Protein AF-A0A6J8D002-F1 (afdb_monomer)

Sequence (272 aa):
MVRSKSSIQRVLTWLKKTCCCRRLCCRNNKEVTSSKERSLTREIDDLKVFIHFSYPVNIYKHLFHEEDAECKQKVDELGENRNWDELVSYLKTAGGINSSRLPIEDEPNSLASLYTPLHHAAAGKAPKHVFEDLLKMGASKCLKTSKGDTAFEIALTNSLDEDILRLIEVPESVKQNGESIAIMEQSLHTVILDRVERLIQNNGQQLPQLAFLYEKGPFHYSVPMMYGGFNVKKYNDGIKVHSFCRVVGGSEKDHVIDRNGNITLVATGYPF

Solvent-accessible surface area (backbone atoms only — not comparable to full-atom values): 15759 Å² total; per-residue (Å²): 137,84,84,84,92,78,82,82,79,74,75,78,74,73,85,80,82,87,90,84,84,84,88,90,78,93,75,86,88,80,87,92,78,73,60,68,60,54,49,51,52,48,55,50,50,56,56,60,69,63,70,81,55,63,52,66,81,43,35,32,44,87,80,44,58,67,69,61,37,50,50,33,43,51,52,40,54,27,30,76,70,60,40,56,70,60,37,56,57,46,38,76,75,75,46,64,49,60,36,34,40,52,23,45,90,90,42,100,78,31,72,42,60,41,46,20,58,57,34,27,36,25,71,62,67,53,59,68,68,57,55,53,50,44,48,75,69,60,39,66,41,60,56,49,25,73,88,64,49,26,31,40,56,43,20,59,77,63,65,57,58,68,72,51,46,66,70,38,47,60,55,64,72,39,63,81,37,44,69,39,41,53,41,31,30,53,39,49,48,50,61,50,40,81,74,41,42,69,52,36,61,76,36,62,41,62,80,81,67,49,49,46,44,60,74,77,36,64,32,45,48,74,39,83,93,41,68,35,33,36,41,40,34,83,41,92,81,26,32,36,38,42,35,42,32,70,50,96,86,23,44,32,40,34,35,38,31,38,48,86,26,54,76,41,82,76,48,76,47,67,62,132

Structure (mmCIF, N/CA/C/O backbone):
data_AF-A0A6J8D002-F1
#
_entry.id   AF-A0A6J8D002-F1
#
loop_
_atom_site.group_PDB
_atom_site.id
_atom_site.type_symbol
_atom_site.label_atom_id
_atom_site.label_alt_id
_atom_site.label_comp_id
_atom_site.label_asym_id
_atom_site.label_entity_id
_atom_site.label_seq_id
_atom_site.pdbx_PDB_ins_code
_atom_site.Cartn_x
_atom_site.Cartn_y
_atom_site.Cartn_z
_atom_site.occupancy
_atom_site.B_iso_or_equiv
_atom_site.auth_seq_id
_atom_site.auth_comp_id
_atom_site.auth_asym_id
_atom_site.auth_atom_id
_atom_site.pdbx_PDB_model_num
ATOM 1 N N . MET A 1 1 ? -46.186 13.038 -53.968 1.00 37.66 1 MET A N 1
ATOM 2 C CA . MET A 1 1 ? -45.798 11.857 -54.779 1.00 37.66 1 MET A CA 1
ATOM 3 C C . MET A 1 1 ? -44.530 11.282 -54.160 1.00 37.66 1 MET A C 1
ATOM 5 O O . MET A 1 1 ? -43.521 11.956 -54.180 1.00 37.66 1 MET A O 1
ATOM 9 N N . VAL A 1 2 ? -44.609 10.303 -53.257 1.00 32.91 2 VAL A N 1
ATOM 10 C CA . VAL A 1 2 ? -44.856 8.855 -53.453 1.00 32.91 2 VAL A CA 1
ATOM 11 C C . VAL A 1 2 ? -43.601 8.100 -53.924 1.00 32.91 2 VAL A C 1
ATOM 13 O O . VAL A 1 2 ? -43.302 8.090 -55.108 1.00 32.91 2 VAL A O 1
ATOM 16 N N . ARG A 1 3 ? -43.011 7.387 -52.941 1.00 33.19 3 ARG A N 1
ATOM 17 C CA . ARG A 1 3 ? -42.236 6.120 -52.979 1.00 33.19 3 ARG A CA 1
ATOM 18 C C . ARG A 1 3 ? -40.865 6.165 -53.683 1.00 33.19 3 ARG A C 1
ATOM 20 O O . ARG A 1 3 ? -40.714 6.700 -54.760 1.00 33.19 3 ARG A O 1
ATOM 27 N N . SER A 1 4 ? -39.818 5.578 -53.102 1.00 36.53 4 SER A N 1
ATOM 28 C CA . SER A 1 4 ? -39.743 4.123 -52.939 1.00 36.53 4 SER A CA 1
ATOM 29 C C . SER A 1 4 ? -38.814 3.674 -51.803 1.00 36.53 4 SER A C 1
ATOM 31 O O . SER A 1 4 ? -37.612 3.917 -51.809 1.00 36.53 4 SER A O 1
ATOM 33 N N . LYS A 1 5 ? -39.413 2.938 -50.859 1.00 39.16 5 LYS A N 1
ATOM 34 C CA . LYS A 1 5 ? -38.767 2.048 -49.894 1.00 39.16 5 LYS A CA 1
ATOM 35 C C . LYS A 1 5 ? -38.312 0.790 -50.652 1.00 39.16 5 LYS A C 1
ATOM 37 O O . LYS A 1 5 ? -39.173 0.004 -51.033 1.00 39.16 5 LYS A O 1
ATOM 42 N N . SER A 1 6 ? -37.013 0.574 -50.869 1.00 47.81 6 SER A N 1
ATOM 43 C CA . SER A 1 6 ? -36.535 -0.695 -51.463 1.00 47.81 6 SER A CA 1
ATOM 44 C C . SER A 1 6 ? -35.270 -1.307 -50.850 1.00 47.81 6 SER A C 1
ATOM 46 O O . SER A 1 6 ? -34.885 -2.398 -51.261 1.00 47.81 6 SER A O 1
ATOM 48 N N . SER A 1 7 ? -34.676 -0.713 -49.811 1.00 45.00 7 SER A N 1
ATOM 49 C CA . SER A 1 7 ? -33.405 -1.230 -49.261 1.00 45.00 7 SER A CA 1
ATOM 50 C C . SER A 1 7 ? -33.513 -1.896 -47.883 1.00 45.00 7 SER A C 1
ATOM 52 O O . SER A 1 7 ? -32.557 -2.511 -47.431 1.00 45.00 7 SER A O 1
ATOM 54 N N . ILE A 1 8 ? -34.684 -1.856 -47.233 1.00 46.53 8 ILE A N 1
ATOM 55 C CA . ILE A 1 8 ? -34.889 -2.403 -45.872 1.00 46.53 8 ILE A CA 1
ATOM 56 C C . ILE A 1 8 ? -35.550 -3.804 -45.887 1.00 46.53 8 ILE A C 1
ATOM 58 O O . ILE A 1 8 ? -35.629 -4.483 -44.869 1.00 46.53 8 ILE A O 1
ATOM 62 N N . GLN A 1 9 ? -35.928 -4.325 -47.061 1.00 41.28 9 GLN A N 1
ATOM 63 C CA . GLN A 1 9 ? -36.603 -5.628 -47.194 1.00 41.28 9 GLN A CA 1
ATOM 64 C C . GLN A 1 9 ? -35.670 -6.824 -47.500 1.00 41.28 9 GLN A C 1
ATOM 66 O O . GLN A 1 9 ? -36.163 -7.915 -47.776 1.00 41.28 9 GLN A O 1
ATOM 71 N N . ARG A 1 10 ? -34.337 -6.654 -47.482 1.00 44.69 10 ARG A N 1
ATOM 72 C CA . ARG A 1 10 ? -33.378 -7.711 -47.889 1.00 44.69 10 ARG A CA 1
ATOM 73 C C . ARG A 1 10 ? -32.514 -8.321 -46.780 1.00 44.69 10 ARG A C 1
ATOM 75 O O . ARG A 1 10 ? -31.824 -9.294 -47.054 1.00 44.69 10 ARG A O 1
ATOM 82 N N . VAL A 1 11 ? -32.606 -7.849 -45.535 1.00 43.19 11 VAL A N 1
ATOM 83 C CA . VAL A 1 11 ? -31.830 -8.416 -44.405 1.00 43.19 11 VAL A CA 1
ATOM 84 C C . VAL A 1 11 ? -32.685 -9.304 -43.479 1.00 43.19 11 VAL A C 1
ATOM 86 O O . VAL A 1 11 ? -32.164 -10.160 -42.774 1.00 43.19 11 VAL A O 1
ATOM 89 N N . LEU A 1 12 ? -34.019 -9.220 -43.555 1.00 37.31 12 LEU A N 1
ATOM 90 C CA . LEU A 1 12 ? -34.946 -9.984 -42.699 1.00 37.31 12 LEU A CA 1
ATOM 91 C C . LEU A 1 12 ? -35.386 -11.353 -43.261 1.00 37.31 12 LEU A C 1
ATOM 93 O O . LEU A 1 12 ? -36.227 -12.026 -42.666 1.00 37.31 12 LEU A O 1
ATOM 97 N N . THR A 1 13 ? -34.789 -11.806 -44.367 1.00 38.78 13 THR A N 1
ATOM 98 C CA . THR A 1 13 ? -35.179 -13.051 -45.065 1.00 38.78 13 THR A CA 1
ATOM 99 C C . THR A 1 13 ? -34.155 -14.184 -44.923 1.00 38.78 13 THR A C 1
ATOM 101 O O . THR A 1 13 ? -34.347 -15.252 -45.500 1.00 38.78 13 THR A O 1
ATOM 104 N N . TRP A 1 14 ? -33.096 -14.000 -44.125 1.00 37.00 14 TRP A N 1
ATOM 105 C CA . TRP A 1 14 ? -32.097 -15.050 -43.866 1.00 37.00 14 TRP A CA 1
ATOM 106 C C . TRP A 1 14 ? -32.240 -15.728 -42.488 1.00 37.00 14 TRP A C 1
ATOM 108 O O . TRP A 1 14 ? -31.737 -16.824 -42.286 1.00 37.00 14 TRP A O 1
ATOM 118 N N . LEU A 1 15 ? -33.034 -15.166 -41.566 1.00 35.81 15 LEU A N 1
ATOM 119 C CA . LEU A 1 15 ? -33.244 -15.709 -40.210 1.00 35.81 15 LEU A CA 1
ATOM 120 C C . LEU A 1 15 ? -34.495 -16.604 -40.042 1.00 35.81 15 LEU A C 1
ATOM 122 O O . LEU A 1 15 ? -34.936 -16.849 -38.923 1.00 35.81 15 LEU A O 1
ATOM 126 N N . LYS A 1 16 ? -35.091 -17.122 -41.128 1.00 38.38 16 LYS A N 1
ATOM 127 C CA . LYS A 1 16 ? -36.309 -17.971 -41.057 1.00 38.38 16 LYS A CA 1
ATOM 128 C C . LYS A 1 16 ? -36.302 -19.234 -41.931 1.00 38.38 16 LYS A C 1
ATOM 130 O O . LYS A 1 16 ? -37.364 -19.757 -42.259 1.00 38.38 16 LYS A O 1
ATOM 135 N N . LYS A 1 17 ? -35.134 -19.777 -42.284 1.00 39.75 17 LYS A N 1
ATOM 136 C CA . LYS A 1 17 ? -35.036 -21.074 -42.981 1.00 39.75 17 LYS A CA 1
ATOM 137 C C . LYS A 1 17 ? -33.873 -21.917 -42.465 1.00 39.75 17 LYS A C 1
ATOM 139 O O . LYS A 1 17 ? -32.871 -22.023 -43.147 1.00 39.75 17 LYS A O 1
ATOM 144 N N . THR A 1 18 ? -34.057 -22.526 -41.294 1.00 35.78 18 THR A N 1
ATOM 145 C CA . THR A 1 18 ? -33.603 -23.894 -40.954 1.00 35.78 18 THR A CA 1
ATOM 146 C C . THR A 1 18 ? -34.032 -24.207 -39.520 1.00 35.78 18 THR A C 1
ATOM 148 O O . THR A 1 18 ? -33.233 -24.263 -38.594 1.00 35.78 18 THR A O 1
ATOM 151 N N . CYS A 1 19 ? -35.337 -24.387 -39.332 1.00 33.34 19 CYS A N 1
ATOM 152 C CA . CYS A 1 19 ? -35.902 -25.032 -38.153 1.00 33.34 19 CYS A CA 1
ATOM 153 C C . CYS A 1 19 ? -36.819 -26.145 -38.662 1.00 33.34 19 CYS A C 1
ATOM 155 O O . CYS A 1 19 ? -38.023 -25.955 -38.777 1.00 33.34 19 CYS A O 1
ATOM 157 N N . CYS A 1 20 ? -36.225 -27.259 -39.099 1.00 34.22 20 CYS A N 1
ATOM 158 C CA . CYS A 1 20 ? -36.940 -28.506 -39.366 1.00 34.22 20 CYS A CA 1
ATOM 159 C C . CYS A 1 20 ? -35.940 -29.660 -39.531 1.00 34.22 20 CYS A C 1
ATOM 161 O O . CYS A 1 20 ? -35.523 -29.954 -40.642 1.00 34.22 20 CYS A O 1
ATOM 163 N N . CYS A 1 21 ? -35.521 -30.273 -38.421 1.00 31.28 21 CYS A N 1
ATOM 164 C CA . CYS A 1 21 ? -35.201 -31.706 -38.355 1.00 31.28 21 CYS A CA 1
ATOM 165 C C . CYS A 1 21 ? -34.967 -32.109 -36.894 1.00 31.28 21 CYS A C 1
ATOM 167 O O . CYS A 1 21 ? -33.861 -32.063 -36.362 1.00 31.28 21 CYS A O 1
ATOM 169 N N . ARG A 1 22 ? -36.061 -32.484 -36.228 1.00 34.31 22 ARG A N 1
ATOM 170 C CA . ARG A 1 22 ? -36.048 -33.263 -34.987 1.00 34.31 22 ARG A CA 1
ATOM 171 C C . ARG A 1 22 ? -35.958 -34.744 -35.375 1.00 34.31 22 ARG A C 1
ATOM 173 O O . ARG A 1 22 ? -36.732 -35.179 -36.217 1.00 34.31 22 ARG A O 1
ATOM 180 N N . ARG A 1 23 ? -35.119 -35.490 -34.646 1.00 33.41 23 ARG A N 1
ATOM 181 C CA . ARG A 1 23 ? -35.008 -36.966 -34.568 1.00 33.41 23 ARG A CA 1
ATOM 182 C C . ARG A 1 23 ? -34.345 -37.681 -35.749 1.00 33.41 23 ARG A C 1
ATOM 184 O O . ARG A 1 23 ? -35.028 -38.082 -36.674 1.00 33.41 23 ARG A O 1
ATOM 191 N N . LEU A 1 24 ? -33.051 -37.977 -35.601 1.00 35.41 24 LEU A N 1
ATOM 192 C CA . LEU A 1 24 ? -32.460 -39.319 -35.765 1.00 35.41 24 LEU A CA 1
ATOM 193 C C . LEU A 1 24 ? -30.938 -39.218 -35.588 1.00 35.41 24 LEU A C 1
ATOM 195 O O . LEU A 1 24 ? -30.252 -38.744 -36.481 1.00 35.41 24 LEU A O 1
ATOM 199 N N . CYS A 1 25 ? -30.457 -39.601 -34.400 1.00 31.53 25 CYS A N 1
ATOM 200 C CA . CYS A 1 25 ? -29.182 -40.285 -34.118 1.00 31.53 25 CYS A CA 1
ATOM 201 C C . CYS A 1 25 ? -28.767 -40.039 -32.663 1.00 31.53 25 CYS A C 1
ATOM 203 O O . CYS A 1 25 ? -27.912 -39.216 -32.352 1.00 31.53 25 CYS A O 1
ATOM 205 N N . CYS A 1 26 ? -29.361 -40.814 -31.755 1.00 34.62 26 CYS A N 1
ATOM 206 C CA . CYS A 1 26 ? -28.644 -41.237 -30.562 1.00 34.62 26 CYS A CA 1
ATOM 207 C C . CYS A 1 26 ? -27.628 -42.294 -31.006 1.00 34.62 26 CYS A C 1
ATOM 209 O O . CYS A 1 26 ? -28.041 -43.409 -31.318 1.00 34.62 26 CYS A O 1
ATOM 211 N N . ARG A 1 27 ? -26.333 -41.962 -31.049 1.00 34.22 27 ARG A N 1
ATOM 212 C CA . ARG A 1 27 ? -25.230 -42.916 -30.839 1.00 34.22 27 ARG A CA 1
ATOM 213 C C . ARG A 1 27 ? -23.886 -42.185 -30.774 1.00 34.22 27 ARG A C 1
ATOM 215 O O . ARG A 1 27 ? -23.487 -41.527 -31.720 1.00 34.22 27 ARG A O 1
ATOM 222 N N . ASN A 1 28 ? -23.228 -42.377 -29.633 1.00 37.78 28 ASN A N 1
ATOM 223 C CA . ASN A 1 28 ? -21.786 -42.351 -29.402 1.00 37.78 28 ASN A CA 1
ATOM 224 C C . ASN A 1 28 ? -21.005 -41.093 -29.809 1.00 37.78 28 ASN A C 1
ATOM 226 O O . ASN A 1 28 ? -20.395 -41.039 -30.866 1.00 37.78 28 ASN A O 1
ATOM 230 N N . ASN A 1 29 ? -20.913 -40.154 -28.867 1.00 35.47 29 ASN A N 1
ATOM 231 C CA . ASN A 1 29 ? -19.672 -39.422 -28.604 1.00 35.47 29 ASN A CA 1
ATOM 232 C C . ASN A 1 29 ? -19.586 -39.148 -27.095 1.00 35.47 29 ASN A C 1
ATOM 234 O O . ASN A 1 29 ? -19.804 -38.041 -26.612 1.00 35.47 29 ASN A O 1
ATOM 238 N N . LYS A 1 30 ? -19.355 -40.218 -26.331 1.00 42.59 30 LYS A N 1
ATOM 239 C CA . LYS A 1 30 ? -18.711 -40.114 -25.022 1.00 42.59 30 LYS A CA 1
ATOM 240 C C . LYS A 1 30 ? -17.212 -40.284 -25.278 1.00 42.59 30 LYS A C 1
ATOM 242 O O . LYS A 1 30 ? -16.849 -41.153 -26.059 1.00 42.59 30 LYS A O 1
ATOM 247 N N . GLU A 1 31 ? -16.405 -39.469 -24.600 1.00 44.88 31 GLU A N 1
ATOM 248 C CA . GLU A 1 31 ? -14.946 -39.615 -24.437 1.00 44.88 31 GLU A CA 1
ATOM 249 C C . GLU A 1 31 ? -14.010 -38.974 -25.481 1.00 44.88 31 GLU A C 1
ATOM 251 O O . GLU A 1 31 ? -13.081 -39.619 -25.938 1.00 44.88 31 GLU A O 1
ATOM 256 N N . VAL A 1 32 ? -14.137 -37.668 -25.773 1.00 45.25 32 VAL A N 1
ATOM 257 C CA . VAL A 1 32 ? -12.955 -36.844 -26.165 1.00 45.25 32 VAL A CA 1
ATOM 258 C C . VAL A 1 32 ? -13.032 -35.401 -25.619 1.00 45.25 32 VAL A C 1
ATOM 260 O O . VAL A 1 32 ? -12.596 -34.446 -26.252 1.00 45.25 32 VAL A O 1
ATOM 263 N N . THR A 1 33 ? -13.595 -35.200 -24.426 1.00 49.56 33 THR A N 1
ATOM 264 C CA . THR A 1 33 ? -13.688 -33.869 -23.783 1.00 49.56 33 THR A CA 1
ATOM 265 C C . THR A 1 33 ? -13.359 -33.949 -22.295 1.00 49.56 33 THR A C 1
ATOM 267 O O . THR A 1 33 ? -14.176 -33.631 -21.440 1.00 49.56 33 THR A O 1
ATOM 270 N N . SER A 1 34 ? -12.165 -34.438 -21.937 1.00 53.34 34 SER A N 1
ATOM 271 C CA . SER A 1 34 ? -11.772 -34.469 -20.516 1.00 53.34 34 SER A CA 1
ATOM 272 C C . SER A 1 34 ? -10.372 -33.957 -20.194 1.00 53.34 34 SER A C 1
ATOM 274 O O . SER A 1 34 ? -10.050 -33.867 -19.014 1.00 53.34 34 SER A O 1
ATOM 276 N N . SER A 1 35 ? -9.542 -33.595 -21.179 1.00 49.28 35 SER A N 1
ATOM 277 C CA . SER A 1 35 ? -8.214 -33.011 -20.915 1.00 49.28 35 SER A CA 1
ATOM 278 C C . SER A 1 35 ? -8.148 -31.516 -21.235 1.00 49.28 35 SER A C 1
ATOM 280 O O . SER A 1 35 ? -7.730 -30.741 -20.380 1.00 49.28 35 SER A O 1
ATOM 282 N N . LYS A 1 36 ? -8.632 -31.081 -22.408 1.00 46.03 36 LYS A N 1
ATOM 283 C CA . LYS A 1 36 ? -8.610 -29.661 -22.815 1.00 46.03 36 LYS A CA 1
ATOM 284 C C . LYS A 1 36 ? -9.526 -28.766 -21.977 1.00 46.03 36 LYS A C 1
ATOM 286 O O . LYS A 1 36 ? -9.094 -27.699 -21.563 1.00 46.03 36 LYS A O 1
ATOM 291 N N . GLU A 1 37 ? -10.741 -29.216 -21.662 1.00 41.44 37 GLU A N 1
ATOM 292 C CA . GLU A 1 37 ? -11.651 -28.450 -20.795 1.00 41.44 37 GLU A CA 1
ATOM 293 C C . GLU A 1 37 ? -11.138 -28.376 -19.353 1.00 41.44 37 GLU A C 1
ATOM 295 O O . GLU A 1 37 ? -11.212 -27.312 -18.755 1.00 41.44 37 GLU A O 1
ATOM 300 N N . ARG A 1 38 ? -10.511 -29.447 -18.833 1.00 44.88 38 ARG A N 1
ATOM 301 C CA . ARG A 1 38 ? -9.872 -29.433 -17.502 1.00 44.88 38 ARG A CA 1
ATOM 302 C C . ARG A 1 38 ? -8.647 -28.518 -17.439 1.00 44.88 38 ARG A C 1
ATOM 304 O O . ARG A 1 38 ? -8.382 -27.956 -16.381 1.00 44.88 38 ARG A O 1
ATOM 311 N N . SER A 1 39 ? -7.915 -28.377 -18.547 1.00 46.47 39 SER A N 1
ATOM 312 C CA . SER A 1 39 ? -6.782 -27.451 -18.673 1.00 46.47 39 SER A CA 1
ATOM 313 C C . SER A 1 39 ? -7.247 -25.995 -18.666 1.00 46.47 39 SER A C 1
ATOM 315 O O . SER A 1 39 ? -6.701 -25.199 -17.913 1.00 46.47 39 SER A O 1
ATOM 317 N N . LEU A 1 40 ? -8.302 -25.669 -19.424 1.00 42.34 40 LEU A N 1
ATOM 318 C CA . LEU A 1 40 ? -8.867 -24.317 -19.455 1.00 42.34 40 LEU A CA 1
ATOM 319 C C . LEU A 1 40 ? -9.554 -23.931 -18.142 1.00 42.34 40 LEU A C 1
ATOM 321 O O . LEU A 1 40 ? -9.424 -22.793 -17.711 1.00 42.34 40 LEU A O 1
ATOM 325 N N . THR A 1 41 ? -10.257 -24.849 -17.469 1.00 44.38 41 THR A N 1
ATOM 326 C CA . THR A 1 41 ? -10.820 -24.547 -16.142 1.00 44.38 41 THR A CA 1
ATOM 327 C C . THR A 1 41 ? -9.740 -24.371 -15.080 1.00 44.38 41 THR A C 1
ATOM 329 O O . THR A 1 41 ? -9.932 -23.546 -14.202 1.00 44.38 41 THR A O 1
ATOM 332 N N . ARG A 1 42 ? -8.593 -25.066 -15.174 1.00 45.56 42 ARG A N 1
ATOM 333 C CA . ARG A 1 42 ? -7.448 -24.813 -14.280 1.00 45.56 42 ARG A CA 1
ATOM 334 C C . ARG A 1 42 ? -6.783 -23.468 -14.563 1.00 45.56 42 ARG A C 1
ATOM 336 O O . ARG A 1 42 ? -6.520 -22.751 -13.616 1.00 45.56 42 ARG A O 1
ATOM 343 N N . GLU A 1 43 ? -6.606 -23.079 -15.827 1.00 43.44 43 GLU A N 1
ATOM 344 C CA . GLU A 1 43 ? -6.110 -21.734 -16.172 1.00 43.44 43 GLU A CA 1
ATOM 345 C C . GLU A 1 43 ? -7.084 -20.621 -15.753 1.00 43.44 43 GLU A C 1
ATOM 347 O O . GLU A 1 43 ? -6.649 -19.560 -15.317 1.00 43.44 43 GLU A O 1
ATOM 352 N N . ILE A 1 44 ? -8.400 -20.848 -15.841 1.00 42.62 44 ILE A N 1
ATOM 353 C CA . ILE A 1 44 ? -9.421 -19.889 -15.387 1.00 42.62 44 ILE A CA 1
ATOM 354 C C . ILE A 1 44 ? -9.513 -19.844 -13.855 1.00 42.62 44 ILE A C 1
ATOM 356 O O . ILE A 1 44 ? -9.716 -18.764 -13.304 1.00 42.62 44 ILE A O 1
ATOM 360 N N . ASP A 1 45 ? -9.343 -20.968 -13.156 1.00 38.31 45 ASP A N 1
ATOM 361 C CA . ASP A 1 45 ? -9.275 -20.992 -11.691 1.00 38.31 45 ASP A CA 1
ATOM 362 C C . ASP A 1 45 ? -7.963 -20.369 -11.187 1.00 38.31 45 ASP A C 1
ATOM 364 O O . ASP A 1 45 ? -8.002 -19.574 -10.251 1.00 38.31 45 ASP A O 1
ATOM 368 N N . ASP A 1 46 ? -6.837 -20.579 -11.874 1.00 38.94 46 ASP A N 1
ATOM 369 C CA . ASP A 1 46 ? -5.568 -19.892 -11.599 1.00 38.94 46 ASP A CA 1
ATOM 370 C C . ASP A 1 46 ? -5.661 -18.382 -11.909 1.00 38.94 46 ASP A C 1
ATOM 372 O O . ASP A 1 46 ? -5.089 -17.567 -11.188 1.00 38.94 46 ASP A O 1
ATOM 376 N N . LEU A 1 47 ? -6.453 -17.965 -12.908 1.00 37.12 47 LEU A N 1
ATOM 377 C CA . LEU A 1 47 ? -6.761 -16.550 -13.184 1.00 37.12 47 LEU A CA 1
ATOM 378 C C . LEU A 1 47 ? -7.757 -15.937 -12.184 1.00 37.12 47 LEU A C 1
ATOM 380 O O . LEU A 1 47 ? -7.694 -14.736 -11.924 1.00 37.12 47 LEU A O 1
ATOM 384 N N . LYS A 1 48 ? -8.648 -16.731 -11.579 1.00 31.70 48 LYS A N 1
ATOM 385 C CA . LYS A 1 48 ? -9.512 -16.287 -10.469 1.00 31.70 48 LYS A CA 1
ATOM 386 C C . LYS A 1 48 ? -8.750 -16.174 -9.149 1.00 31.70 48 LYS A C 1
ATOM 388 O O . LYS A 1 48 ? -9.109 -15.340 -8.321 1.00 31.70 48 LYS A O 1
ATOM 393 N N . VAL A 1 49 ? -7.664 -16.930 -8.977 1.00 35.66 49 VAL A N 1
ATOM 394 C CA . VAL A 1 49 ? -6.720 -16.780 -7.854 1.00 35.66 49 VAL A CA 1
ATOM 395 C C . VAL A 1 49 ? -5.949 -15.446 -7.927 1.00 35.66 49 VAL A C 1
ATOM 397 O O . VAL A 1 49 ? -5.462 -14.960 -6.909 1.00 35.66 49 VAL A O 1
ATOM 400 N N . PHE A 1 50 ? -5.916 -14.778 -9.087 1.00 34.66 50 PHE A N 1
ATOM 401 C CA . PHE A 1 50 ? -5.211 -13.504 -9.281 1.00 34.66 50 PHE A CA 1
ATOM 402 C C . PHE A 1 50 ? -5.962 -12.236 -8.822 1.00 34.66 50 PHE A C 1
ATOM 404 O O . PHE A 1 50 ? -5.385 -11.152 -8.883 1.00 34.66 50 PHE A O 1
ATOM 411 N N . ILE A 1 51 ? -7.216 -12.319 -8.355 1.00 39.09 51 ILE A N 1
ATOM 412 C CA . ILE A 1 51 ? -8.066 -11.115 -8.209 1.00 39.09 51 ILE A CA 1
ATOM 413 C C . ILE A 1 51 ? -8.049 -10.457 -6.812 1.00 39.09 51 ILE A C 1
ATOM 415 O O . ILE A 1 51 ? -8.555 -9.346 -6.680 1.00 39.09 51 ILE A O 1
ATOM 419 N N . HIS A 1 52 ? -7.420 -11.008 -5.764 1.00 43.44 52 HIS A N 1
ATOM 420 C CA . HIS A 1 52 ? -7.601 -10.422 -4.415 1.00 43.44 52 HIS A CA 1
ATOM 421 C C . HIS A 1 52 ? -6.405 -9.859 -3.650 1.00 43.44 52 HIS A C 1
ATOM 423 O O . HIS A 1 52 ? -6.594 -9.379 -2.536 1.00 43.44 52 HIS A O 1
ATOM 429 N N . PHE A 1 53 ? -5.231 -9.733 -4.270 1.00 49.62 53 PHE A N 1
ATOM 430 C CA . PHE A 1 53 ? -4.173 -8.870 -3.723 1.00 49.62 53 PHE A CA 1
ATOM 431 C C . PHE A 1 53 ? -3.679 -7.857 -4.761 1.00 49.62 53 PHE A C 1
ATOM 433 O O . PHE A 1 53 ? -2.489 -7.745 -5.049 1.00 49.62 53 PHE A O 1
ATOM 440 N N . SER A 1 54 ? -4.621 -7.100 -5.335 1.00 69.94 54 SER A N 1
ATOM 441 C CA . SER A 1 54 ? -4.282 -5.839 -5.999 1.00 69.94 54 SER A CA 1
ATOM 442 C C . SER A 1 54 ? -3.655 -4.919 -4.958 1.00 69.94 54 SER A C 1
ATOM 444 O O . SER A 1 54 ? -4.263 -4.651 -3.918 1.00 69.94 54 SER A O 1
ATOM 446 N N . TYR A 1 55 ? -2.455 -4.417 -5.245 1.00 87.12 55 TYR A N 1
ATOM 447 C CA . TYR A 1 55 ? -1.892 -3.307 -4.486 1.00 87.12 55 TYR A CA 1
ATOM 448 C C . TYR A 1 55 ? -2.909 -2.146 -4.482 1.00 87.12 55 TYR A C 1
ATOM 450 O O . TYR A 1 55 ? -3.596 -1.954 -5.494 1.00 87.12 55 TYR A O 1
ATOM 458 N N . PRO A 1 56 ? -3.070 -1.391 -3.379 1.00 88.06 56 PRO A N 1
ATOM 459 C CA . PRO A 1 56 ? -3.996 -0.266 -3.356 1.00 88.06 56 PRO A CA 1
ATOM 460 C C . PRO A 1 56 ? -3.527 0.831 -4.317 1.00 88.06 56 PRO A C 1
ATOM 462 O O . PRO A 1 56 ? -2.564 1.547 -4.059 1.00 88.06 56 PRO A O 1
ATOM 465 N N . VAL A 1 57 ? -4.213 0.953 -5.453 1.00 84.75 57 VAL A N 1
ATOM 466 C CA . VAL A 1 57 ? -3.958 2.014 -6.429 1.00 84.75 57 VAL A CA 1
ATOM 467 C C . VAL A 1 57 ? -4.710 3.271 -5.997 1.00 84.75 57 VAL A C 1
ATOM 469 O O . VAL A 1 57 ? -5.935 3.247 -5.845 1.00 84.75 57 VAL A O 1
ATOM 472 N N . ASN A 1 58 ? -3.960 4.357 -5.810 1.00 85.62 58 ASN A N 1
ATOM 473 C CA . ASN A 1 58 ? -4.474 5.682 -5.476 1.00 85.62 58 ASN A CA 1
ATOM 474 C C . ASN A 1 58 ? -4.144 6.622 -6.638 1.00 85.62 58 ASN A C 1
ATOM 476 O O . ASN A 1 58 ? -2.978 6.955 -6.839 1.00 85.62 58 ASN A O 1
ATOM 480 N N . ILE A 1 59 ? -5.170 6.976 -7.410 1.00 87.38 59 ILE A N 1
ATOM 481 C CA . ILE A 1 59 ? -5.155 7.850 -8.597 1.00 87.38 59 ILE A CA 1
ATOM 482 C C . ILE A 1 59 ? -6.310 8.846 -8.485 1.00 87.38 59 ILE A C 1
ATOM 484 O O . ILE A 1 59 ? -7.182 8.665 -7.632 1.00 87.38 59 ILE A O 1
ATOM 488 N N . TYR A 1 60 ? -6.355 9.860 -9.348 1.00 88.38 60 TYR A N 1
ATOM 489 C CA . TYR A 1 60 ? -7.464 10.813 -9.359 1.00 88.38 60 TYR A CA 1
ATOM 490 C C . TYR A 1 60 ? -8.835 10.143 -9.475 1.00 88.38 60 TYR A C 1
ATOM 492 O O . TYR A 1 60 ? -9.024 9.186 -10.229 1.00 88.38 60 TYR A O 1
ATOM 500 N N . LYS A 1 61 ? -9.813 10.694 -8.745 1.00 87.31 61 LYS A N 1
ATOM 501 C CA . LYS A 1 61 ? -11.185 10.169 -8.665 1.00 87.31 61 LYS A CA 1
ATOM 502 C C . LYS A 1 61 ? -11.817 9.903 -10.037 1.00 87.31 61 LYS A C 1
ATOM 504 O O . LYS A 1 61 ? -12.430 8.858 -10.225 1.00 87.31 61 LYS A O 1
ATOM 509 N N . HIS A 1 62 ? -11.639 10.816 -10.993 1.00 86.50 62 HIS A N 1
ATOM 510 C CA . HIS A 1 62 ? -12.269 10.745 -12.317 1.00 86.50 62 HIS A CA 1
ATOM 511 C C . HIS A 1 62 ? -11.735 9.606 -13.210 1.00 86.50 62 HIS A C 1
ATOM 513 O O . HIS A 1 62 ? -12.326 9.319 -14.247 1.00 86.50 62 HIS A O 1
ATOM 519 N N . LEU A 1 63 ? -10.618 8.973 -12.832 1.00 86.81 63 LEU A N 1
ATOM 520 C CA . LEU A 1 63 ? -10.022 7.852 -13.567 1.00 86.81 63 LEU A CA 1
ATOM 521 C C . LEU A 1 63 ? -10.603 6.492 -13.165 1.00 86.81 63 LEU A C 1
ATOM 523 O O . LEU A 1 63 ? -10.309 5.487 -13.813 1.00 86.81 63 LEU A O 1
ATOM 527 N N . PHE A 1 64 ? -11.402 6.447 -12.099 1.00 84.19 64 PHE A N 1
ATOM 528 C CA . PHE A 1 64 ? -12.140 5.258 -11.694 1.00 84.19 64 PHE A CA 1
ATOM 529 C C . PHE A 1 64 ? -13.530 5.222 -12.321 1.00 84.19 64 PHE A C 1
ATOM 531 O O . PHE A 1 64 ? -14.101 6.247 -12.694 1.00 84.19 64 PHE A O 1
ATOM 538 N N . HIS A 1 65 ? -14.109 4.022 -12.358 1.00 86.75 65 HIS A N 1
ATOM 539 C CA . HIS A 1 65 ? -15.554 3.904 -12.465 1.00 86.75 65 HIS A CA 1
ATOM 540 C C . HIS A 1 65 ? -16.213 4.580 -11.258 1.00 86.75 65 HIS A C 1
ATOM 542 O O . HIS A 1 65 ? -15.704 4.502 -10.140 1.00 86.75 65 HIS A O 1
ATOM 548 N N . GLU A 1 66 ? -17.340 5.248 -11.498 1.00 88.12 66 GLU A N 1
ATOM 549 C CA . GLU A 1 66 ? -18.054 6.035 -10.486 1.00 88.12 66 GLU A CA 1
ATOM 550 C C . GLU A 1 66 ? -18.337 5.214 -9.219 1.00 88.12 66 GLU A C 1
ATOM 552 O O . GLU A 1 66 ? -18.012 5.658 -8.123 1.00 88.12 66 GLU A O 1
ATOM 557 N N . GLU A 1 67 ? -18.783 3.965 -9.378 1.00 86.94 67 GLU A N 1
ATOM 558 C CA . GLU A 1 67 ? -19.048 3.032 -8.274 1.00 86.94 67 GLU A CA 1
ATOM 559 C C . GLU A 1 67 ? -17.799 2.743 -7.411 1.00 86.94 67 GLU A C 1
ATOM 561 O O . GLU A 1 67 ? -17.863 2.760 -6.180 1.00 86.94 67 GLU A O 1
ATOM 566 N N . ASP A 1 68 ? -16.631 2.534 -8.032 1.00 87.06 68 ASP A N 1
ATOM 567 C CA . ASP A 1 68 ? -15.372 2.274 -7.315 1.00 87.06 68 ASP A CA 1
ATOM 568 C C . ASP A 1 68 ? -14.886 3.520 -6.560 1.00 87.06 68 ASP A C 1
ATOM 570 O O . ASP A 1 68 ? -14.375 3.439 -5.435 1.00 87.06 68 ASP A O 1
ATOM 574 N N . ALA A 1 69 ? -15.035 4.688 -7.189 1.00 88.81 69 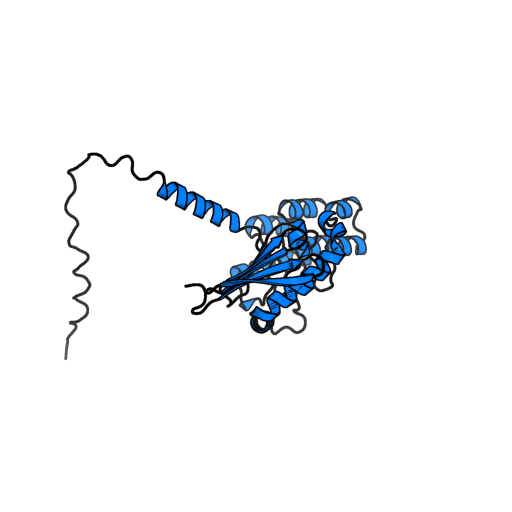ALA A N 1
ATOM 575 C CA . ALA A 1 69 ? -14.687 5.973 -6.602 1.00 88.81 69 ALA A CA 1
ATOM 576 C C . ALA A 1 69 ? -15.569 6.295 -5.389 1.00 88.81 69 ALA A C 1
ATOM 578 O O . ALA A 1 69 ? -15.052 6.677 -4.334 1.00 88.81 69 ALA A O 1
ATOM 579 N N . GLU A 1 70 ? -16.884 6.115 -5.524 1.00 90.19 70 GLU A N 1
ATOM 580 C CA . GLU A 1 70 ? -17.851 6.271 -4.438 1.00 90.19 70 GLU A CA 1
ATOM 581 C C . GLU A 1 70 ? -17.564 5.304 -3.297 1.00 90.19 70 GLU A C 1
ATOM 583 O O . GLU A 1 70 ? -17.583 5.703 -2.134 1.00 90.19 70 GLU A O 1
ATOM 588 N N . CYS A 1 71 ? -17.202 4.058 -3.610 1.00 89.56 71 CYS A N 1
ATOM 589 C CA . CYS A 1 71 ? -16.858 3.085 -2.589 1.00 89.56 71 CYS A CA 1
ATOM 590 C C . CYS A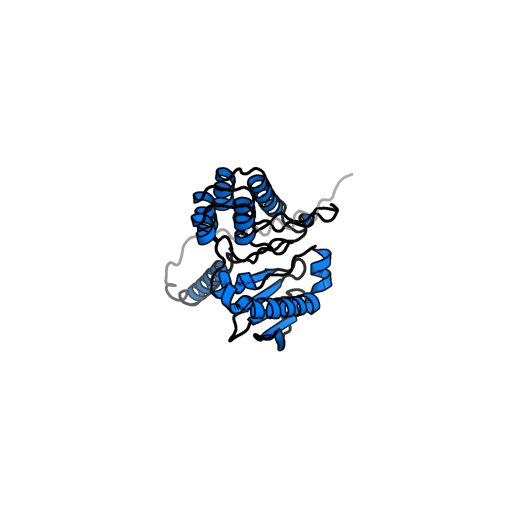 1 71 ? -15.680 3.543 -1.723 1.00 89.56 71 CYS A C 1
ATOM 592 O O . CYS A 1 71 ? -15.747 3.482 -0.494 1.00 89.56 71 CYS A O 1
ATOM 594 N N . LYS A 1 72 ? -14.602 4.027 -2.345 1.00 91.06 72 LYS A N 1
ATOM 595 C CA . LYS A 1 72 ? -13.430 4.529 -1.611 1.00 91.06 72 LYS A CA 1
ATOM 596 C C . LYS A 1 72 ? -13.751 5.789 -0.810 1.00 91.06 72 LYS A C 1
ATOM 598 O O . LYS A 1 72 ? -13.264 5.929 0.309 1.00 91.06 72 LYS A O 1
ATOM 603 N N . GLN A 1 73 ? -14.582 6.677 -1.355 1.00 91.44 73 GLN A N 1
ATOM 604 C CA . GLN A 1 73 ? -15.031 7.874 -0.649 1.00 91.44 73 GLN A CA 1
ATOM 605 C C . GLN A 1 73 ? -15.891 7.520 0.573 1.00 91.44 73 GLN A C 1
ATOM 607 O O . GLN A 1 73 ? -15.647 8.033 1.659 1.00 91.44 73 GLN A O 1
ATOM 612 N N . LYS A 1 74 ? -16.835 6.584 0.436 1.00 94.12 74 LYS A N 1
ATOM 613 C CA . LYS A 1 74 ? -17.683 6.130 1.543 1.00 94.12 74 LYS A CA 1
ATOM 614 C C . LYS A 1 74 ? -16.863 5.487 2.665 1.00 94.12 74 LYS A C 1
ATOM 616 O O . LYS A 1 74 ? -17.143 5.729 3.835 1.00 94.12 74 LYS A O 1
ATOM 621 N N . VAL A 1 75 ? -15.838 4.698 2.330 1.00 94.56 75 VAL A N 1
ATOM 622 C CA . VAL A 1 75 ? -14.901 4.129 3.318 1.00 94.56 75 VAL A CA 1
ATOM 623 C C . VAL A 1 75 ? -14.192 5.225 4.112 1.00 94.56 75 VAL A C 1
ATOM 625 O O . VAL A 1 75 ? -14.103 5.128 5.336 1.00 94.56 75 VAL A O 1
ATOM 628 N N . ASP A 1 76 ? -13.710 6.260 3.425 1.00 93.69 76 ASP A N 1
ATOM 629 C CA . ASP A 1 76 ? -13.058 7.408 4.052 1.00 93.69 76 ASP A CA 1
ATOM 630 C C . ASP A 1 76 ? -14.018 8.149 4.992 1.00 93.69 76 ASP A C 1
ATOM 632 O O . ASP A 1 76 ? -13.727 8.296 6.176 1.00 93.69 76 ASP A O 1
ATOM 636 N N . GLU A 1 77 ? -15.212 8.498 4.508 1.00 94.88 77 GLU A N 1
ATOM 637 C CA . GLU A 1 77 ? -16.243 9.201 5.280 1.00 94.88 77 GLU A CA 1
ATOM 638 C C . GLU A 1 77 ? -16.672 8.432 6.538 1.00 94.88 77 GLU A C 1
ATOM 640 O O . GLU A 1 77 ? -16.845 9.019 7.608 1.00 94.88 77 GLU A O 1
ATOM 645 N N . LEU A 1 78 ? -16.855 7.111 6.442 1.00 96.94 78 LEU A N 1
ATOM 646 C CA . LEU A 1 78 ? -17.202 6.281 7.599 1.00 96.94 78 LEU A CA 1
ATOM 647 C C . LEU A 1 78 ? -16.060 6.214 8.619 1.00 96.94 78 LEU A C 1
ATOM 649 O O . LEU A 1 78 ? -16.320 6.211 9.826 1.00 96.94 78 LEU A O 1
ATOM 653 N N . GLY A 1 79 ? -14.814 6.180 8.141 1.00 96.19 79 GLY A N 1
ATOM 654 C CA . GLY A 1 79 ? -13.619 6.225 8.976 1.00 96.19 79 GLY A CA 1
ATOM 655 C C . GLY A 1 79 ? -13.470 7.554 9.716 1.00 96.19 79 GLY A C 1
ATOM 656 O O . GLY A 1 79 ? -13.315 7.562 10.938 1.00 96.19 79 GLY A O 1
ATOM 657 N N . GLU A 1 80 ? -13.599 8.674 9.001 1.00 94.75 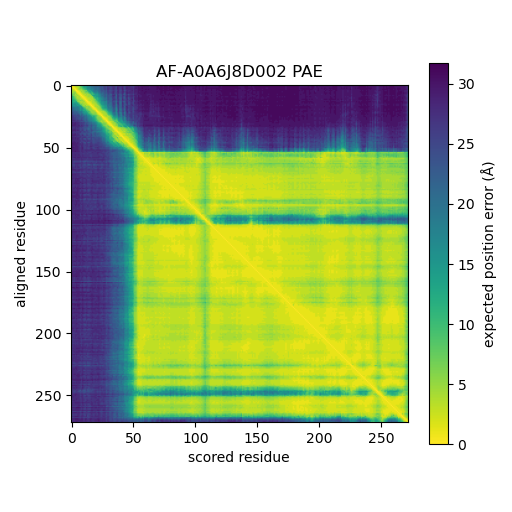80 GLU A N 1
ATOM 658 C CA . GLU A 1 80 ? -13.521 10.028 9.564 1.00 94.75 80 GLU A CA 1
ATOM 659 C C . GLU A 1 80 ? -14.607 10.272 10.622 1.00 94.75 80 GLU A C 1
ATOM 661 O O . GLU A 1 80 ? -14.325 10.792 11.706 1.00 94.75 80 GLU A O 1
ATOM 666 N N . ASN A 1 81 ? -15.838 9.828 10.346 1.00 97.31 81 ASN A N 1
ATOM 667 C CA . ASN A 1 81 ? -16.979 9.973 11.254 1.00 97.31 81 ASN A CA 1
ATOM 668 C C . ASN A 1 81 ? -17.005 8.945 12.393 1.00 97.31 81 ASN A C 1
ATOM 670 O O . ASN A 1 81 ? -17.867 9.028 13.267 1.00 97.31 81 ASN A O 1
ATOM 674 N N . ARG A 1 82 ? -16.054 8.001 12.423 1.00 97.62 82 ARG A N 1
ATOM 675 C CA . ARG A 1 82 ? -15.950 6.949 13.449 1.00 97.62 82 ARG A CA 1
ATOM 676 C C . ARG A 1 82 ? -17.159 6.008 13.498 1.00 97.62 82 ARG A C 1
ATOM 678 O O . ARG A 1 82 ? -17.465 5.434 14.544 1.00 97.62 82 ARG A O 1
ATOM 685 N N . ASN A 1 83 ? -17.821 5.803 12.361 1.00 98.00 83 ASN A N 1
ATOM 686 C CA . ASN A 1 83 ? -18.947 4.879 12.218 1.00 98.00 83 ASN A CA 1
ATOM 687 C C . ASN A 1 83 ? -18.433 3.445 12.019 1.00 98.00 83 ASN A C 1
ATOM 689 O O . ASN A 1 83 ? -18.583 2.858 10.948 1.00 98.00 83 ASN A O 1
ATOM 693 N N . TRP A 1 84 ? -17.778 2.884 13.037 1.00 97.88 84 TRP A N 1
ATOM 694 C CA . TRP A 1 84 ? -16.986 1.658 12.887 1.00 97.88 84 TRP A CA 1
ATOM 695 C C . TRP A 1 84 ? -17.790 0.422 12.479 1.00 97.88 84 TRP A C 1
ATOM 697 O O . TRP A 1 84 ? -17.333 -0.341 11.630 1.00 97.88 84 TRP A O 1
ATOM 707 N N . ASP A 1 85 ? -18.988 0.239 13.035 1.00 97.31 85 ASP A N 1
ATOM 708 C CA . ASP A 1 85 ? -19.836 -0.912 12.704 1.00 97.31 85 ASP A CA 1
ATOM 709 C C . ASP A 1 85 ? -20.306 -0.858 11.244 1.00 97.31 85 ASP A C 1
ATOM 711 O O . ASP A 1 85 ? -20.256 -1.860 10.524 1.00 97.31 85 ASP A O 1
ATOM 715 N N . GLU A 1 86 ? -20.709 0.330 10.779 1.00 97.81 86 GLU A N 1
ATOM 716 C CA . GLU A 1 86 ? -21.092 0.561 9.383 1.00 97.81 86 GLU A CA 1
ATOM 717 C C . GLU A 1 86 ? -19.880 0.395 8.460 1.00 97.81 86 GLU A C 1
ATOM 719 O O . GLU A 1 86 ? -19.996 -0.276 7.440 1.00 97.81 86 GLU A O 1
ATOM 724 N N . LEU A 1 87 ? -18.706 0.913 8.843 1.00 97.56 87 LEU A N 1
ATOM 725 C CA . LEU A 1 87 ? -17.454 0.749 8.099 1.00 97.56 87 LEU A CA 1
ATOM 726 C C . LEU A 1 87 ? -17.106 -0.729 7.904 1.00 97.56 87 LEU A C 1
ATOM 728 O O . LEU A 1 87 ? -16.868 -1.168 6.780 1.00 97.56 87 LEU A O 1
ATOM 732 N N . VAL A 1 88 ? -17.093 -1.513 8.984 1.00 97.44 88 VAL A N 1
ATOM 733 C CA . VAL A 1 88 ? -16.767 -2.945 8.929 1.00 97.44 88 VAL A CA 1
ATOM 734 C C . VAL A 1 88 ? -17.807 -3.708 8.108 1.00 97.44 88 VAL A C 1
ATOM 736 O O . VAL A 1 88 ? -17.441 -4.570 7.310 1.00 97.44 88 VAL A O 1
ATOM 739 N N . SER A 1 89 ? -19.096 -3.395 8.268 1.00 97.12 89 SER A N 1
ATOM 740 C CA . SER A 1 89 ? -20.170 -3.993 7.465 1.00 97.12 89 SER A CA 1
ATOM 741 C C . SER A 1 89 ? -20.016 -3.669 5.976 1.00 97.12 89 SER A C 1
ATOM 743 O O . SER A 1 89 ? -20.090 -4.559 5.127 1.00 97.12 89 SER A O 1
ATOM 745 N N . TYR A 1 90 ? -19.714 -2.410 5.659 1.00 96.31 90 TYR A N 1
ATOM 746 C CA . TYR A 1 90 ? -19.522 -1.933 4.296 1.00 96.31 90 TYR A CA 1
ATOM 747 C C . TYR A 1 90 ? -18.336 -2.633 3.621 1.00 96.31 90 TYR A C 1
ATOM 749 O O . TYR A 1 90 ? -18.498 -3.224 2.552 1.00 96.31 90 TYR A O 1
ATOM 757 N N . LEU A 1 91 ? -17.175 -2.683 4.286 1.00 95.25 91 LEU A N 1
ATOM 758 C CA . LEU A 1 91 ? -15.956 -3.321 3.768 1.00 95.25 91 LEU A CA 1
ATOM 759 C C . LEU A 1 91 ? -16.128 -4.822 3.490 1.00 95.25 91 LEU A C 1
ATOM 761 O O . LEU A 1 91 ? -15.532 -5.333 2.542 1.00 95.25 91 LEU A O 1
ATOM 765 N N . LYS A 1 92 ? -16.974 -5.529 4.256 1.00 93.75 92 LYS A N 1
ATOM 766 C CA . LYS A 1 92 ? -17.302 -6.947 3.999 1.00 93.75 92 LYS A CA 1
ATOM 767 C C . LYS A 1 92 ? -17.996 -7.163 2.653 1.00 93.75 92 LYS A C 1
ATOM 769 O O . LYS A 1 92 ? -17.907 -8.258 2.105 1.00 93.75 92 LYS A O 1
ATOM 774 N N . THR A 1 93 ? -18.695 -6.151 2.143 1.00 91.81 93 THR A N 1
ATOM 775 C CA . THR A 1 93 ? -19.458 -6.236 0.888 1.00 91.81 93 THR A CA 1
ATOM 776 C C . THR A 1 93 ? -18.742 -5.577 -0.285 1.00 91.81 93 THR A C 1
ATOM 778 O O . THR A 1 93 ? -18.703 -6.152 -1.367 1.00 91.81 93 THR A O 1
ATOM 781 N N . ALA A 1 94 ? -18.147 -4.405 -0.065 1.00 87.44 94 ALA A N 1
ATOM 782 C CA . ALA A 1 94 ? -17.580 -3.574 -1.121 1.00 87.44 94 ALA A CA 1
ATOM 783 C C . ALA A 1 94 ? -16.066 -3.787 -1.326 1.00 87.44 94 ALA A C 1
ATOM 785 O O . ALA A 1 94 ? -15.513 -3.412 -2.357 1.00 87.44 94 ALA A O 1
ATOM 786 N N . GLY A 1 95 ? -15.374 -4.416 -0.366 1.00 87.38 95 GLY A N 1
ATOM 787 C CA . GLY A 1 95 ? -13.924 -4.600 -0.409 1.00 87.38 95 GLY A CA 1
ATOM 788 C C . GLY A 1 95 ? -13.157 -3.316 -0.075 1.00 87.38 95 GLY A C 1
ATOM 789 O O . GLY A 1 95 ? -13.597 -2.506 0.731 1.00 87.38 95 GLY A O 1
ATOM 790 N N . GLY A 1 96 ? -11.959 -3.140 -0.643 1.00 87.06 96 GLY A N 1
ATOM 791 C CA . GLY A 1 96 ? -11.190 -1.898 -0.471 1.00 87.06 96 GLY A CA 1
ATOM 792 C C . GLY A 1 96 ? -10.481 -1.727 0.881 1.00 87.06 96 GLY A C 1
ATOM 793 O O . GLY A 1 96 ? -10.077 -0.617 1.206 1.00 87.06 96 GLY A O 1
ATOM 794 N N . ILE A 1 97 ? -10.249 -2.808 1.636 1.00 94.75 97 ILE A N 1
ATOM 795 C CA . ILE A 1 97 ? -9.654 -2.797 2.993 1.00 94.75 97 ILE A CA 1
ATOM 796 C C . ILE A 1 97 ? -8.306 -2.055 3.126 1.00 94.75 97 ILE A C 1
ATOM 798 O O . ILE A 1 97 ? -7.956 -1.594 4.208 1.00 94.75 97 ILE A O 1
ATOM 802 N N . ASN A 1 98 ? -7.551 -1.936 2.031 1.00 94.38 98 ASN A N 1
ATOM 803 C CA . ASN A 1 98 ? -6.258 -1.242 1.965 1.00 94.38 98 ASN A CA 1
ATOM 804 C C . ASN A 1 98 ? -6.298 0.036 1.113 1.00 94.38 98 ASN A C 1
ATOM 806 O O . ASN A 1 98 ? -5.259 0.645 0.876 1.00 94.38 98 ASN A O 1
ATOM 810 N N . SER A 1 99 ? -7.470 0.418 0.605 1.00 89.19 99 SER A N 1
ATOM 811 C CA . SER A 1 99 ? -7.633 1.642 -0.181 1.00 89.19 99 SER A CA 1
ATOM 812 C C . SER A 1 99 ? -7.681 2.866 0.721 1.00 89.19 99 SER A C 1
ATOM 814 O O . SER A 1 99 ? -8.067 2.768 1.883 1.00 89.19 99 SER A O 1
ATOM 816 N N . SER A 1 100 ? -7.340 4.018 0.156 1.00 90.56 100 SER A N 1
ATOM 817 C CA . SER A 1 100 ? -7.547 5.316 0.788 1.00 90.56 100 SER A CA 1
ATOM 818 C C . SER A 1 100 ? -8.493 6.187 -0.025 1.00 90.56 100 SER A C 1
ATOM 820 O O . SER A 1 100 ? -8.855 5.841 -1.157 1.00 90.56 100 SER A O 1
ATOM 822 N N . ARG A 1 101 ? -8.835 7.353 0.535 1.00 88.62 101 ARG A N 1
ATOM 823 C CA . ARG A 1 101 ? -9.458 8.446 -0.212 1.00 88.62 101 ARG A CA 1
ATOM 824 C C . ARG A 1 101 ? -8.691 8.708 -1.506 1.00 88.62 101 ARG A C 1
ATOM 826 O O . ARG A 1 101 ? -7.457 8.716 -1.512 1.00 88.62 101 ARG A O 1
ATOM 833 N N . LEU A 1 102 ? -9.428 8.920 -2.587 1.00 86.69 102 LEU A N 1
ATOM 834 C CA . LEU A 1 102 ? -8.851 9.293 -3.869 1.00 86.69 102 LEU A CA 1
ATOM 835 C C . LEU A 1 102 ? -8.582 10.801 -3.907 1.00 86.69 102 LEU A C 1
ATOM 837 O O . LEU A 1 102 ? -9.442 11.564 -3.459 1.00 86.69 102 LEU A O 1
ATOM 841 N N . PRO A 1 103 ? -7.433 11.241 -4.447 1.00 84.44 103 PRO A N 1
ATOM 842 C CA . PRO A 1 103 ? -7.199 12.654 -4.689 1.00 84.44 103 PRO A CA 1
ATOM 843 C C . PRO A 1 103 ? -8.156 13.211 -5.753 1.00 84.44 103 PRO A C 1
ATOM 845 O O . PRO A 1 103 ? -8.600 12.503 -6.665 1.00 84.44 103 PRO A O 1
ATOM 848 N N . ILE A 1 104 ? -8.439 14.505 -5.650 1.00 84.50 104 ILE A N 1
ATOM 849 C CA . ILE A 1 104 ? -9.210 15.296 -6.613 1.00 84.50 104 ILE A CA 1
ATOM 850 C C . ILE A 1 104 ? -8.252 16.316 -7.235 1.00 84.50 104 ILE A C 1
ATOM 852 O O . ILE A 1 104 ? -7.595 17.063 -6.517 1.00 84.50 104 ILE A O 1
ATOM 856 N N . GLU A 1 105 ? -8.145 16.310 -8.563 1.00 81.31 105 GLU A N 1
ATOM 857 C CA . GLU A 1 105 ? -7.126 17.053 -9.324 1.00 81.31 105 GLU A CA 1
ATOM 858 C C . GLU A 1 105 ? -7.162 18.571 -9.073 1.00 81.31 105 GLU A C 1
ATOM 860 O O . GLU A 1 105 ? -6.118 19.181 -8.858 1.00 81.31 105 GLU A O 1
ATOM 865 N N . ASP A 1 106 ? -8.359 19.159 -8.999 1.00 80.19 106 ASP A N 1
ATOM 866 C CA . ASP A 1 106 ? -8.551 20.613 -8.892 1.00 80.19 106 ASP A CA 1
ATOM 867 C C . ASP A 1 106 ? -8.669 21.139 -7.449 1.00 80.19 106 ASP A C 1
ATOM 869 O O . ASP A 1 106 ? -8.946 22.320 -7.227 1.00 80.19 106 ASP A O 1
ATOM 873 N N . GLU A 1 107 ? -8.477 20.287 -6.440 1.00 76.88 107 GLU A N 1
ATOM 874 C CA . GLU A 1 107 ? -8.610 20.686 -5.040 1.00 76.88 107 GLU A CA 1
ATOM 875 C C . GLU A 1 107 ? -7.229 20.864 -4.375 1.00 76.88 107 GLU A C 1
ATOM 877 O O . GLU A 1 107 ? -6.529 19.879 -4.125 1.00 76.88 107 GLU A O 1
ATOM 882 N N . PRO A 1 108 ? -6.833 22.098 -3.995 1.00 52.34 108 PRO A N 1
ATOM 883 C CA . PRO A 1 108 ? -5.471 22.420 -3.545 1.00 52.34 108 PRO A CA 1
ATOM 884 C C . PRO A 1 108 ? -5.028 21.751 -2.228 1.00 52.34 108 PRO A C 1
ATOM 886 O O . PRO A 1 108 ? -3.859 21.843 -1.870 1.00 52.34 108 PRO A O 1
ATOM 889 N N . ASN A 1 109 ? -5.925 21.043 -1.530 1.00 55.50 109 ASN A N 1
ATOM 890 C CA . ASN A 1 109 ? -5.634 20.240 -0.332 1.00 55.50 109 ASN A CA 1
ATOM 891 C C . ASN A 1 109 ? -6.050 18.763 -0.476 1.00 55.50 109 ASN A C 1
ATOM 893 O O . ASN A 1 109 ? -6.078 18.035 0.512 1.00 55.50 109 ASN A O 1
ATOM 897 N N . SER A 1 110 ? -6.368 18.303 -1.688 1.00 61.31 110 SER A N 1
ATOM 898 C CA . SER A 1 110 ? -6.837 16.934 -1.940 1.00 61.31 110 SER A CA 1
ATOM 899 C C . SER A 1 110 ? -5.704 15.933 -2.148 1.00 61.31 110 SER A C 1
ATOM 901 O O . SER A 1 110 ? -5.908 14.840 -2.675 1.00 61.31 110 SER A O 1
ATOM 903 N N . LEU A 1 111 ? -4.484 16.267 -1.710 1.00 63.66 111 LEU A N 1
ATOM 904 C CA . LEU A 1 111 ? -3.446 15.256 -1.557 1.00 63.66 111 LEU A CA 1
ATOM 905 C C . LEU A 1 111 ? -3.980 14.212 -0.583 1.00 63.66 111 LEU A C 1
ATOM 907 O O . LEU A 1 111 ? -4.143 14.482 0.608 1.00 63.66 111 LEU A O 1
ATOM 911 N N . ALA A 1 112 ? -4.295 13.033 -1.118 1.00 69.88 112 ALA A N 1
ATOM 912 C CA . ALA A 1 112 ? -4.844 11.951 -0.331 1.00 69.88 112 ALA A CA 1
ATOM 913 C C . ALA A 1 112 ? -3.922 11.715 0.868 1.00 69.88 112 ALA A C 1
ATOM 915 O O . ALA A 1 112 ? -2.726 11.471 0.714 1.00 69.88 112 ALA A O 1
ATOM 916 N N . SER A 1 113 ? -4.484 11.776 2.073 1.00 85.62 113 SER A N 1
ATOM 917 C CA . SER A 1 113 ? -3.775 11.455 3.316 1.00 85.62 113 SER A CA 1
ATOM 918 C C . SER A 1 113 ? -3.214 10.025 3.306 1.00 85.62 113 SER A C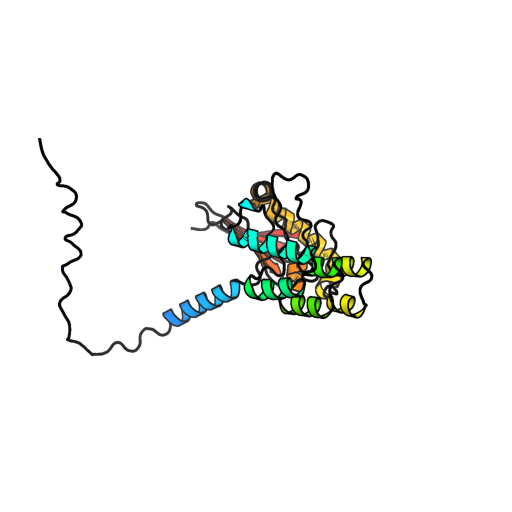 1
ATOM 920 O O . SER A 1 113 ? -2.367 9.674 4.125 1.00 85.62 113 SER A O 1
ATOM 922 N N . LEU A 1 114 ? -3.685 9.196 2.367 1.00 91.31 114 LEU A N 1
ATOM 923 C CA . LEU A 1 114 ? -3.431 7.763 2.264 1.00 91.31 114 LEU A CA 1
ATOM 924 C C . LEU A 1 114 ? -3.891 7.008 3.516 1.00 91.31 114 LEU A C 1
ATOM 926 O O . LEU A 1 114 ? -3.364 5.951 3.870 1.00 91.31 114 LEU A O 1
ATOM 930 N N . TYR A 1 115 ? -4.911 7.543 4.191 1.00 95.12 115 TYR A N 1
ATOM 931 C CA . TYR A 1 115 ? -5.550 6.858 5.299 1.00 95.12 115 TYR A CA 1
ATOM 932 C C . TYR A 1 115 ? -6.310 5.651 4.764 1.00 95.12 115 TYR A C 1
ATOM 934 O O . TYR A 1 115 ? -7.226 5.773 3.957 1.00 95.12 115 TYR A O 1
ATOM 942 N N . THR A 1 116 ? -5.892 4.476 5.217 1.00 96.50 116 THR A N 1
ATOM 943 C CA . THR A 1 116 ? -6.630 3.234 5.037 1.00 96.50 116 THR A CA 1
ATOM 944 C C . THR A 1 116 ? -7.635 3.111 6.183 1.00 96.50 116 THR A C 1
ATOM 946 O O . THR A 1 116 ? -7.504 3.814 7.193 1.00 96.50 116 THR A O 1
ATOM 949 N N . PRO A 1 117 ? -8.597 2.179 6.112 1.00 97.69 117 PRO A N 1
ATOM 950 C CA . PRO A 1 117 ? -9.432 1.832 7.260 1.00 97.69 117 PRO A CA 1
ATOM 951 C C . PRO A 1 117 ? -8.647 1.606 8.562 1.00 97.69 117 PRO A C 1
ATOM 953 O O . PRO A 1 117 ? -9.097 2.014 9.631 1.00 97.69 117 PRO A O 1
ATOM 956 N N . LEU A 1 118 ? -7.448 1.010 8.485 1.00 98.12 118 LEU A N 1
ATOM 957 C CA . LEU A 1 118 ? -6.604 0.775 9.659 1.00 98.12 118 LEU A CA 1
ATOM 958 C C . LEU A 1 118 ? -6.009 2.079 10.223 1.00 98.12 118 LEU A C 1
ATOM 960 O O . LEU A 1 118 ? -5.951 2.240 11.442 1.00 98.12 118 LEU A O 1
ATOM 964 N N . HIS A 1 119 ? -5.627 3.030 9.360 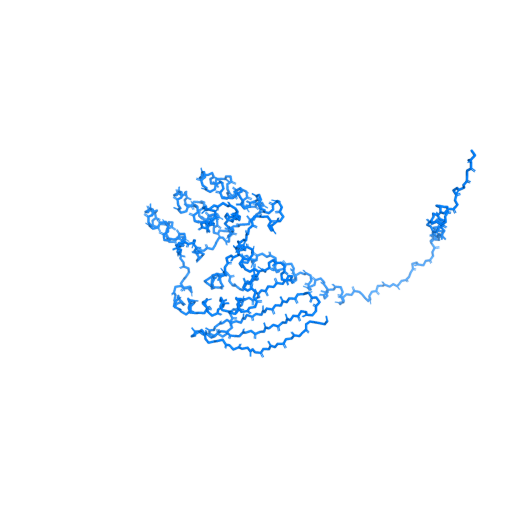1.00 98.38 119 HIS A N 1
ATOM 965 C CA . HIS A 1 119 ? -5.208 4.376 9.776 1.00 98.38 119 HIS A CA 1
ATOM 966 C C . HIS A 1 119 ? -6.355 5.142 10.443 1.00 98.38 119 HIS A C 1
ATOM 968 O O . HIS A 1 119 ? -6.157 5.728 11.506 1.00 98.38 119 HIS A O 1
ATOM 974 N N . HIS A 1 120 ? -7.560 5.090 9.867 1.00 98.00 120 HIS A N 1
ATOM 975 C CA . HIS A 1 120 ? -8.760 5.702 10.449 1.00 98.00 120 HIS A CA 1
ATOM 976 C C . HIS A 1 120 ? -9.088 5.122 11.826 1.00 98.00 120 HIS A C 1
ATOM 978 O O . HIS A 1 120 ? -9.319 5.880 12.766 1.00 98.00 120 HIS A O 1
ATOM 984 N N . ALA A 1 121 ? -9.016 3.799 11.988 1.00 98.31 121 ALA A N 1
ATOM 985 C CA . ALA A 1 121 ? -9.222 3.146 13.279 1.00 98.31 121 ALA A CA 1
ATOM 986 C C . ALA A 1 121 ? -8.203 3.609 14.343 1.00 98.31 121 ALA A C 1
ATOM 988 O O . ALA A 1 121 ? -8.584 3.921 15.474 1.00 98.31 121 ALA A O 1
ATOM 989 N N . ALA A 1 122 ? -6.920 3.714 13.979 1.00 98.25 122 ALA A N 1
ATOM 990 C CA . ALA A 1 122 ? -5.863 4.221 14.861 1.00 98.25 122 ALA A CA 1
ATOM 991 C C . ALA A 1 122 ? -6.050 5.707 15.216 1.00 98.25 122 ALA A C 1
ATOM 993 O O . ALA A 1 122 ? -5.937 6.099 16.381 1.00 98.25 122 ALA A O 1
ATOM 994 N N . ALA A 1 123 ? -6.383 6.538 14.228 1.00 97.75 123 ALA A N 1
ATOM 995 C CA . ALA A 1 123 ? -6.613 7.968 14.409 1.00 97.75 123 ALA A CA 1
ATOM 996 C C . ALA A 1 123 ? -7.859 8.256 15.263 1.00 97.75 123 ALA A C 1
ATOM 998 O O . ALA A 1 123 ? -7.848 9.130 16.129 1.00 97.75 123 ALA A O 1
ATOM 999 N N . GLY A 1 124 ? -8.928 7.494 15.036 1.00 97.25 124 GLY A N 1
ATOM 1000 C CA . GLY A 1 124 ? -10.218 7.639 15.701 1.00 97.25 124 GLY A CA 1
ATOM 1001 C C . GLY A 1 124 ? -10.343 6.907 17.038 1.00 97.25 124 GLY A C 1
ATOM 1002 O O . GLY A 1 124 ? -11.420 6.961 17.631 1.00 97.25 124 GLY A O 1
ATOM 1003 N N . LYS A 1 125 ? -9.274 6.247 17.517 1.00 97.62 125 LYS A N 1
ATOM 1004 C CA . LYS A 1 125 ? -9.265 5.419 18.739 1.00 97.62 125 LYS A CA 1
ATOM 1005 C C . LYS A 1 125 ? -10.383 4.367 18.737 1.00 97.62 125 LYS A C 1
ATOM 1007 O O . LYS A 1 125 ? -11.148 4.256 19.695 1.00 97.62 125 LYS A O 1
ATOM 1012 N N . ALA A 1 126 ? -10.514 3.635 17.632 1.00 98.00 126 ALA A N 1
ATOM 1013 C CA . ALA A 1 126 ? -11.528 2.598 17.486 1.00 98.00 126 ALA A CA 1
ATOM 1014 C C . ALA A 1 126 ? -11.390 1.504 18.568 1.00 98.00 126 ALA A C 1
ATOM 1016 O O . ALA A 1 126 ? -10.295 1.260 19.079 1.00 98.00 126 ALA A O 1
ATOM 1017 N N . PRO A 1 127 ? -12.479 0.813 18.934 1.00 97.81 127 PRO A N 1
ATOM 1018 C CA . PRO A 1 127 ? -12.402 -0.306 19.866 1.00 97.81 127 PRO A CA 1
ATOM 1019 C C . PRO A 1 127 ? -11.642 -1.498 19.259 1.00 97.81 127 PRO A C 1
ATOM 1021 O O . PRO A 1 127 ? -11.653 -1.716 18.048 1.00 97.81 127 PRO A O 1
ATOM 1024 N N . LYS A 1 128 ? -11.024 -2.323 20.116 1.00 98.12 128 LYS A N 1
ATOM 1025 C CA . LYS A 1 128 ? -10.168 -3.464 19.725 1.00 98.12 128 LYS A CA 1
ATOM 1026 C C . LYS A 1 128 ? -10.792 -4.391 18.673 1.00 98.12 128 LYS A C 1
ATOM 1028 O O . LYS A 1 128 ? -10.106 -4.786 17.735 1.00 98.12 128 LYS A O 1
ATOM 1033 N N . HIS A 1 129 ? -12.086 -4.697 18.784 1.00 97.94 129 HIS A N 1
ATOM 1034 C CA . HIS A 1 129 ? -12.768 -5.598 17.846 1.00 97.94 129 HIS A CA 1
ATOM 1035 C C . HIS A 1 129 ? -12.767 -5.073 16.398 1.00 97.94 129 HIS A C 1
ATOM 1037 O O . HIS A 1 129 ? -12.733 -5.867 15.463 1.00 97.94 129 HIS A O 1
ATOM 1043 N N . VAL A 1 130 ? -12.736 -3.749 16.197 1.00 98.44 130 VAL A N 1
ATOM 1044 C CA . VAL A 1 130 ? -12.649 -3.138 14.861 1.00 98.44 130 VAL A CA 1
ATOM 1045 C C . VAL A 1 130 ? -11.296 -3.451 14.239 1.00 98.44 130 VAL A C 1
ATOM 1047 O O . VAL A 1 130 ? -11.240 -3.896 13.099 1.00 98.44 130 VAL A O 1
ATOM 1050 N N . PHE A 1 131 ? -10.203 -3.302 14.991 1.00 98.56 131 PHE A N 1
ATOM 1051 C CA . PHE A 1 131 ? -8.869 -3.681 14.518 1.00 98.56 131 PHE A CA 1
ATOM 1052 C C . PHE A 1 131 ? -8.792 -5.165 14.163 1.00 98.56 131 PHE A C 1
ATOM 1054 O O . PHE A 1 131 ? -8.261 -5.519 13.113 1.00 98.56 131 PHE A O 1
ATOM 1061 N N . GLU A 1 132 ? -9.347 -6.033 15.010 1.00 98.31 132 GLU A N 1
ATOM 1062 C CA . GLU A 1 132 ? -9.391 -7.471 14.744 1.00 98.31 132 GLU A CA 1
ATOM 1063 C C . GLU A 1 132 ? -10.146 -7.778 13.449 1.00 98.31 132 GLU A C 1
ATOM 1065 O O . GLU A 1 132 ? -9.664 -8.561 12.632 1.00 98.31 132 GLU A O 1
ATOM 1070 N N . ASP A 1 133 ? -11.297 -7.147 13.229 1.00 98.25 133 ASP A N 1
ATOM 1071 C CA . ASP A 1 133 ? -12.092 -7.353 12.023 1.00 98.25 133 ASP A CA 1
ATOM 1072 C C . ASP A 1 133 ? -11.404 -6.799 10.769 1.00 98.25 133 ASP A C 1
ATOM 1074 O O . ASP A 1 133 ? -11.355 -7.491 9.751 1.00 98.25 133 ASP A O 1
ATOM 1078 N N . LEU A 1 134 ? -10.792 -5.614 10.840 1.00 98.06 134 LEU A N 1
ATOM 1079 C CA . LEU A 1 134 ? -10.006 -5.054 9.736 1.00 98.06 134 LEU A CA 1
ATOM 1080 C C . LEU A 1 134 ? -8.831 -5.969 9.355 1.00 98.06 134 LEU A C 1
ATOM 1082 O O . LEU A 1 134 ? -8.602 -6.238 8.174 1.00 98.06 134 LEU A O 1
ATOM 1086 N N . LEU A 1 135 ? -8.109 -6.500 10.344 1.00 97.38 135 LEU A N 1
ATOM 1087 C CA . LEU A 1 135 ? -6.994 -7.419 10.111 1.00 97.38 135 LEU A CA 1
ATOM 1088 C C . LEU A 1 135 ? -7.456 -8.767 9.549 1.00 97.38 135 LEU A C 1
ATOM 1090 O O . LEU A 1 135 ? -6.823 -9.274 8.622 1.00 97.38 135 LEU A O 1
ATOM 1094 N N . LYS A 1 136 ? -8.574 -9.323 10.042 1.00 96.62 136 LYS A N 1
ATOM 1095 C CA . LYS A 1 136 ? -9.198 -10.533 9.469 1.00 96.62 136 LYS A CA 1
ATOM 1096 C C . LYS A 1 136 ? -9.586 -10.329 8.003 1.00 96.62 136 LYS A C 1
ATOM 1098 O O . LYS A 1 136 ? -9.466 -11.261 7.216 1.00 96.62 136 LYS A O 1
ATOM 1103 N N . MET A 1 137 ? -10.009 -9.119 7.632 1.00 95.56 137 MET A N 1
ATOM 1104 C CA . MET A 1 137 ? -10.316 -8.742 6.245 1.00 95.56 137 MET A CA 1
ATOM 1105 C C . MET A 1 137 ? -9.070 -8.476 5.385 1.00 95.56 137 MET A C 1
ATOM 1107 O O . MET A 1 137 ? -9.195 -8.221 4.192 1.00 95.56 137 MET A O 1
ATOM 1111 N N . GLY A 1 138 ? -7.862 -8.553 5.952 1.00 95.75 138 GLY A N 1
ATOM 1112 C CA . GLY A 1 138 ? -6.615 -8.413 5.204 1.00 95.75 138 GLY A CA 1
ATOM 1113 C C . GLY A 1 138 ? -6.030 -7.001 5.183 1.00 95.75 138 GLY A C 1
ATOM 1114 O O . GLY A 1 138 ? -5.172 -6.728 4.336 1.00 95.75 138 GLY A O 1
ATOM 1115 N N . ALA A 1 139 ? -6.423 -6.127 6.118 1.00 96.94 139 ALA A N 1
ATOM 1116 C CA . ALA A 1 139 ? -5.764 -4.836 6.310 1.00 96.94 139 ALA A CA 1
ATOM 1117 C C . ALA A 1 139 ? -4.244 -5.012 6.468 1.00 96.94 139 ALA A C 1
ATOM 1119 O O . ALA A 1 139 ? -3.771 -5.954 7.112 1.00 96.94 139 ALA A O 1
ATOM 1120 N N . SER A 1 140 ? -3.478 -4.141 5.820 1.00 96.94 140 SER A N 1
ATOM 1121 C CA . SER A 1 140 ? -2.021 -4.126 5.860 1.00 96.94 140 SER A CA 1
ATOM 1122 C C . SER A 1 140 ? -1.544 -3.256 7.010 1.00 96.94 140 SER A C 1
ATOM 1124 O O . SER A 1 140 ? -1.995 -2.124 7.166 1.00 96.94 140 SER A O 1
ATOM 1126 N N . LYS A 1 141 ? -0.608 -3.782 7.792 1.00 97.88 141 LYS A N 1
ATOM 1127 C CA . LYS A 1 141 ? 0.017 -3.089 8.921 1.00 97.88 141 LYS A CA 1
ATOM 1128 C C . LYS A 1 141 ? 1.169 -2.180 8.492 1.00 97.88 141 LYS A C 1
ATOM 1130 O O . LYS A 1 141 ? 1.501 -1.248 9.213 1.00 97.88 141 LYS A O 1
ATOM 1135 N N . CYS A 1 142 ? 1.796 -2.460 7.348 1.00 96.94 142 CYS A N 1
ATOM 1136 C CA . CYS A 1 142 ? 2.990 -1.750 6.888 1.00 96.94 142 CYS A CA 1
ATOM 1137 C C . CYS A 1 142 ? 2.726 -0.599 5.909 1.00 96.94 142 CYS A C 1
ATOM 1139 O O . CYS A 1 142 ? 3.682 0.071 5.521 1.00 96.94 142 CYS A O 1
ATOM 1141 N N . LEU A 1 143 ? 1.481 -0.403 5.456 1.00 96.44 143 LEU A N 1
ATOM 1142 C CA . LEU A 1 143 ? 1.151 0.736 4.599 1.00 96.44 143 LEU A CA 1
ATOM 1143 C C . LEU A 1 143 ? 1.328 2.029 5.387 1.00 96.44 143 LEU A C 1
ATOM 1145 O O . LEU A 1 143 ? 0.899 2.127 6.533 1.00 96.44 143 LEU A O 1
ATOM 1149 N N . LYS A 1 144 ? 1.944 3.009 4.739 1.00 96.38 144 LYS A N 1
ATOM 1150 C CA . LYS A 1 144 ? 2.213 4.337 5.273 1.00 96.38 144 LYS A CA 1
ATOM 1151 C C . LYS A 1 144 ? 1.277 5.364 4.658 1.00 96.38 144 LYS A C 1
ATOM 1153 O O . LYS A 1 144 ? 0.927 5.277 3.478 1.00 96.38 144 LYS A O 1
ATOM 1158 N N . THR A 1 145 ? 0.911 6.347 5.464 1.00 95.62 145 THR A N 1
ATOM 1159 C CA . THR A 1 145 ? 0.226 7.567 5.037 1.00 95.62 145 THR A CA 1
ATOM 1160 C C . THR A 1 145 ? 1.135 8.437 4.162 1.00 95.62 145 THR A C 1
ATOM 1162 O O . THR A 1 145 ? 2.334 8.180 4.036 1.00 95.62 145 THR A O 1
ATOM 1165 N N . SER A 1 146 ? 0.601 9.525 3.601 1.00 91.62 146 SER A N 1
ATOM 1166 C CA . SER A 1 146 ? 1.412 10.516 2.873 1.00 91.62 146 SER A CA 1
ATOM 1167 C C . SER A 1 146 ? 2.460 11.221 3.748 1.00 91.62 146 SER A C 1
ATOM 1169 O O . SER A 1 146 ? 3.405 11.801 3.220 1.00 91.62 146 SER A O 1
ATOM 1171 N N . LYS A 1 147 ? 2.329 11.143 5.080 1.00 92.56 147 LYS A N 1
ATOM 1172 C CA . LYS A 1 147 ? 3.320 11.639 6.052 1.00 92.56 147 LYS A CA 1
ATOM 1173 C C . LYS A 1 147 ? 4.399 10.612 6.403 1.00 92.56 147 LYS A C 1
ATOM 1175 O O . LYS A 1 147 ? 5.353 10.953 7.090 1.00 92.56 147 LYS A O 1
ATOM 1180 N N . GLY A 1 148 ? 4.260 9.376 5.926 1.00 94.19 148 GLY A N 1
ATOM 1181 C CA . GLY A 1 148 ? 5.170 8.277 6.235 1.00 94.19 148 GLY A CA 1
ATOM 1182 C C . GLY A 1 148 ? 4.767 7.440 7.451 1.00 94.19 148 GLY A C 1
ATOM 1183 O O . GLY A 1 148 ? 5.424 6.431 7.694 1.00 94.19 148 GLY A O 1
ATOM 1184 N N . ASP A 1 149 ? 3.686 7.801 8.151 1.00 97.06 149 ASP A N 1
ATOM 1185 C CA . ASP A 1 149 ? 3.227 7.096 9.352 1.00 97.06 149 ASP A CA 1
ATOM 1186 C C . ASP A 1 149 ? 2.402 5.851 9.002 1.00 97.06 149 ASP A C 1
ATOM 1188 O O . ASP A 1 149 ? 1.499 5.913 8.166 1.00 97.06 149 ASP A O 1
ATOM 1192 N N . THR A 1 150 ? 2.666 4.744 9.681 1.00 97.94 150 THR A N 1
ATOM 1193 C CA . THR A 1 150 ? 1.855 3.522 9.723 1.00 97.94 150 THR A CA 1
ATOM 1194 C C . THR A 1 150 ? 0.716 3.643 10.738 1.00 97.94 150 THR A C 1
ATOM 1196 O O . THR A 1 150 ? 0.732 4.483 11.640 1.00 97.94 150 THR A O 1
ATOM 1199 N N . ALA A 1 151 ? -0.265 2.737 10.673 1.00 98.12 151 ALA A N 1
ATOM 1200 C CA . ALA A 1 151 ? -1.331 2.675 11.678 1.00 98.12 151 ALA A CA 1
ATOM 1201 C C . ALA A 1 151 ? -0.798 2.437 13.102 1.00 98.12 151 ALA A C 1
ATOM 1203 O O . ALA A 1 151 ? -1.374 2.953 14.059 1.00 98.12 151 ALA A O 1
ATOM 1204 N N . PHE A 1 152 ? 0.311 1.702 13.239 1.00 98.38 152 PHE A N 1
ATOM 1205 C CA . PHE A 1 152 ? 0.987 1.504 14.520 1.00 98.38 152 PHE A CA 1
ATOM 1206 C C . PHE A 1 152 ? 1.529 2.820 15.088 1.00 98.38 152 PHE A C 1
ATOM 1208 O O . PHE A 1 152 ? 1.276 3.130 16.248 1.00 98.38 152 PHE A O 1
ATOM 1215 N N . GLU A 1 153 ? 2.225 3.617 14.274 1.00 98.38 153 GLU A N 1
ATOM 1216 C CA . GLU A 1 153 ? 2.783 4.908 14.701 1.00 98.38 153 GLU A CA 1
ATOM 1217 C C . GLU A 1 153 ? 1.674 5.891 15.096 1.00 98.38 153 GLU A C 1
ATOM 1219 O O . GLU A 1 153 ? 1.744 6.493 16.166 1.00 98.38 153 GLU A O 1
ATOM 1224 N N . ILE A 1 154 ? 0.589 5.962 14.316 1.00 98.38 154 ILE A N 1
ATOM 1225 C CA . ILE A 1 154 ? -0.587 6.780 14.657 1.00 98.38 154 ILE A CA 1
ATOM 1226 C C . ILE A 1 154 ? -1.206 6.326 15.988 1.00 98.38 154 ILE A C 1
ATOM 1228 O O . ILE A 1 154 ? -1.542 7.156 16.836 1.00 98.38 154 ILE A O 1
ATOM 1232 N N . ALA A 1 155 ? -1.358 5.015 16.194 1.00 98.19 155 ALA A N 1
ATOM 1233 C CA . ALA A 1 155 ? -1.917 4.471 17.429 1.00 98.19 155 ALA A CA 1
ATOM 1234 C C . ALA A 1 155 ? -1.021 4.752 18.645 1.00 98.19 155 ALA A C 1
ATOM 1236 O O . ALA A 1 155 ? -1.528 5.081 19.720 1.00 98.19 155 ALA A O 1
ATOM 1237 N N . LEU A 1 156 ? 0.300 4.670 18.464 1.00 97.56 156 LEU A N 1
ATOM 1238 C CA . LEU A 1 156 ? 1.287 4.992 19.488 1.00 97.56 156 LEU A CA 1
ATOM 1239 C C . LEU A 1 156 ? 1.193 6.470 19.886 1.00 97.56 156 LEU A C 1
ATOM 1241 O O . LEU A 1 156 ? 1.055 6.779 21.069 1.00 97.56 156 LEU A O 1
ATOM 1245 N N . THR A 1 157 ? 1.174 7.385 18.910 1.00 97.31 157 THR A N 1
ATOM 1246 C CA . THR A 1 157 ? 0.991 8.827 19.152 1.00 97.31 157 THR A CA 1
ATOM 1247 C C . THR A 1 157 ? -0.323 9.122 19.876 1.00 97.31 157 THR A C 1
ATOM 1249 O O . THR A 1 157 ? -0.371 9.971 20.765 1.00 97.31 157 THR A O 1
ATOM 1252 N N . ASN A 1 158 ? -1.385 8.386 19.554 1.00 96.75 158 ASN A N 1
ATOM 1253 C CA . ASN A 1 158 ? -2.698 8.546 20.172 1.00 96.75 158 ASN A CA 1
ATOM 1254 C C . ASN A 1 158 ? -2.860 7.837 21.526 1.00 96.75 158 ASN A C 1
ATOM 1256 O O . ASN A 1 158 ? -3.935 7.956 22.132 1.00 96.75 158 ASN A O 1
ATOM 1260 N N . SER A 1 159 ? -1.815 7.153 22.009 1.00 96.75 159 SER A N 1
ATOM 1261 C CA . SER A 1 159 ? -1.802 6.407 23.273 1.00 96.75 159 SER A CA 1
ATOM 1262 C C . SER A 1 159 ? -2.932 5.374 23.361 1.00 96.75 159 SER A C 1
ATOM 1264 O O . SER A 1 159 ? -3.673 5.341 24.343 1.00 96.75 159 SER A O 1
ATOM 1266 N N . LEU A 1 160 ? -3.118 4.579 22.301 1.00 97.31 160 LEU A N 1
ATOM 1267 C CA . LEU A 1 160 ? -4.021 3.424 22.345 1.00 97.31 160 LEU A CA 1
ATOM 1268 C C . LEU A 1 160 ? -3.456 2.335 23.267 1.00 97.31 160 LEU A C 1
ATOM 1270 O O . LEU A 1 160 ? -2.253 2.278 23.519 1.00 97.31 160 LEU A O 1
ATOM 1274 N N . ASP A 1 161 ? -4.341 1.459 23.741 1.00 97.12 161 ASP A N 1
ATOM 1275 C CA . ASP A 1 161 ? -3.979 0.359 24.631 1.00 97.12 161 ASP A CA 1
ATOM 1276 C C . ASP A 1 161 ? -2.890 -0.538 24.027 1.00 97.12 161 ASP A C 1
ATOM 1278 O O . ASP A 1 161 ? -2.905 -0.865 22.837 1.00 97.12 161 ASP A O 1
ATOM 1282 N N . GLU A 1 162 ? -1.990 -1.013 24.886 1.00 97.06 162 GLU A N 1
ATOM 1283 C CA . GLU A 1 162 ? -0.871 -1.901 24.542 1.00 97.06 162 GLU A CA 1
ATOM 1284 C C . GLU A 1 162 ? -1.317 -3.151 23.760 1.00 97.06 162 GLU A C 1
ATOM 1286 O O . GLU A 1 162 ? -0.653 -3.599 22.826 1.00 97.06 162 GLU A O 1
ATOM 1291 N N . ASP A 1 163 ? -2.491 -3.687 24.092 1.00 97.25 163 ASP A N 1
ATOM 1292 C CA . ASP A 1 163 ? -3.115 -4.802 23.381 1.00 97.25 163 ASP A CA 1
ATOM 1293 C C . ASP A 1 163 ? -3.389 -4.492 21.902 1.00 97.25 163 ASP A C 1
ATOM 1295 O O . ASP A 1 163 ? -3.226 -5.364 21.046 1.00 97.25 163 ASP A O 1
ATOM 1299 N N . ILE A 1 164 ? -3.819 -3.264 21.596 1.00 98.06 164 ILE A N 1
ATOM 1300 C CA . ILE A 1 164 ? -4.067 -2.816 20.223 1.00 98.06 164 ILE A CA 1
ATOM 1301 C C . ILE A 1 164 ? -2.735 -2.580 19.514 1.00 98.06 164 ILE A C 1
ATOM 1303 O O . ILE A 1 164 ? -2.588 -3.002 18.368 1.00 98.06 164 ILE A O 1
ATOM 1307 N N . LEU A 1 165 ? -1.755 -1.972 20.191 1.00 98.12 165 LEU A N 1
ATOM 1308 C CA . LEU A 1 165 ? -0.420 -1.747 19.629 1.00 98.12 165 LEU A CA 1
ATOM 1309 C C . LEU A 1 165 ? 0.220 -3.063 19.176 1.00 98.12 165 LEU A C 1
ATOM 1311 O O . LEU A 1 165 ? 0.642 -3.173 18.026 1.00 98.12 165 LEU A O 1
ATOM 1315 N N . ARG A 1 166 ? 0.191 -4.098 20.023 1.00 97.56 166 ARG A N 1
ATOM 1316 C CA . ARG A 1 166 ? 0.663 -5.450 19.667 1.00 97.56 166 ARG A CA 1
ATOM 1317 C C . ARG A 1 166 ? -0.115 -6.058 18.505 1.00 97.56 166 ARG A C 1
ATOM 1319 O O . ARG A 1 166 ? 0.453 -6.749 17.662 1.00 97.56 166 ARG A O 1
ATOM 1326 N N . LEU A 1 167 ? -1.423 -5.810 18.444 1.00 97.75 167 LEU A N 1
ATOM 1327 C CA . LEU A 1 167 ? -2.278 -6.353 17.394 1.00 97.75 167 LEU A CA 1
ATOM 1328 C C . LEU A 1 167 ? -1.911 -5.787 16.010 1.00 97.75 167 LEU A C 1
ATOM 1330 O O . LEU A 1 167 ? -1.863 -6.542 15.035 1.00 97.75 167 LEU A O 1
ATOM 1334 N N . ILE A 1 168 ? -1.612 -4.489 15.914 1.00 97.81 168 ILE A N 1
ATOM 1335 C CA . ILE A 1 168 ? -1.293 -3.806 14.645 1.00 97.81 168 ILE A CA 1
ATOM 1336 C C . ILE A 1 168 ? 0.204 -3.620 14.391 1.00 97.81 168 ILE A C 1
ATOM 1338 O O . ILE A 1 168 ? 0.582 -2.976 13.415 1.00 97.81 168 ILE A O 1
ATOM 1342 N N . GLU A 1 169 ? 1.055 -4.204 15.226 1.00 97.25 169 GLU A N 1
ATOM 1343 C CA . GLU A 1 169 ? 2.500 -4.124 15.077 1.00 97.25 169 GLU A CA 1
ATOM 1344 C C . GLU A 1 169 ? 2.965 -4.636 13.704 1.00 97.25 169 GLU A C 1
ATOM 1346 O O . GLU A 1 169 ? 2.539 -5.697 13.224 1.00 97.25 169 GLU A O 1
ATOM 1351 N N . VAL A 1 170 ? 3.849 -3.860 13.069 1.00 96.06 170 VAL A N 1
ATOM 1352 C CA . VAL A 1 170 ? 4.437 -4.185 11.765 1.00 96.06 170 VAL A CA 1
ATOM 1353 C C . VAL A 1 170 ? 5.164 -5.537 11.853 1.00 96.06 170 VAL A C 1
ATOM 1355 O O . VAL A 1 170 ? 5.938 -5.740 12.792 1.00 96.06 170 VAL A O 1
ATOM 1358 N N . PRO A 1 171 ? 4.967 -6.460 10.890 1.00 95.00 171 PRO A N 1
ATOM 1359 C CA . PRO A 1 171 ? 5.595 -7.775 10.938 1.00 95.00 171 PRO A CA 1
ATOM 1360 C C . PRO A 1 171 ? 7.120 -7.710 11.025 1.00 95.00 171 PRO A C 1
ATOM 1362 O O . PRO A 1 171 ? 7.766 -6.898 10.360 1.00 95.00 171 PRO A O 1
ATOM 1365 N N . GLU A 1 172 ? 7.703 -8.643 11.773 1.00 92.62 172 GLU A N 1
ATOM 1366 C CA . GLU A 1 172 ? 9.153 -8.723 11.974 1.00 92.62 172 GLU A CA 1
ATOM 1367 C C . GLU A 1 172 ? 9.926 -8.872 10.651 1.00 92.62 172 GLU A C 1
ATOM 1369 O O . GLU A 1 172 ? 10.994 -8.292 10.471 1.00 92.62 172 GLU A O 1
ATOM 1374 N N . SER A 1 173 ? 9.335 -9.561 9.667 1.00 89.62 173 SER A N 1
ATOM 1375 C CA . SER A 1 173 ? 9.889 -9.684 8.314 1.00 89.62 173 SER A CA 1
ATOM 1376 C C . SER A 1 173 ? 10.077 -8.338 7.607 1.00 89.62 173 SER A C 1
ATOM 1378 O O . SER A 1 173 ? 10.982 -8.209 6.784 1.00 89.62 173 SER A O 1
ATOM 1380 N N . VAL A 1 174 ? 9.239 -7.344 7.906 1.00 94.50 174 VAL A N 1
ATOM 1381 C CA . VAL A 1 174 ? 9.354 -5.984 7.369 1.00 94.50 174 VAL A CA 1
ATOM 1382 C C . VAL A 1 174 ? 10.387 -5.203 8.179 1.00 94.50 174 VAL A C 1
ATOM 1384 O O . VAL A 1 174 ? 11.265 -4.581 7.589 1.00 94.50 174 VAL A O 1
ATOM 1387 N N . LYS A 1 175 ? 10.343 -5.288 9.516 1.00 94.31 175 LYS A N 1
ATOM 1388 C CA . LYS A 1 175 ? 11.275 -4.578 10.409 1.00 94.31 175 LYS A CA 1
ATOM 1389 C C . LYS A 1 175 ? 12.737 -4.957 10.157 1.00 94.31 175 LYS A C 1
ATOM 1391 O O . LYS A 1 175 ? 13.564 -4.079 9.929 1.00 94.31 175 LYS A O 1
ATOM 1396 N N . GLN A 1 176 ? 13.046 -6.254 10.109 1.00 93.06 176 GLN A N 1
ATOM 1397 C CA . GLN A 1 176 ? 14.414 -6.759 9.902 1.00 93.06 176 GLN A CA 1
ATOM 1398 C C . GLN A 1 176 ? 15.007 -6.385 8.542 1.00 93.06 176 GLN A C 1
ATOM 1400 O O . GLN A 1 176 ? 16.224 -6.357 8.376 1.00 93.06 176 GLN A O 1
ATOM 1405 N N . ASN A 1 177 ? 14.151 -6.120 7.555 1.00 92.94 177 ASN A N 1
ATOM 1406 C CA . ASN A 1 177 ? 14.566 -5.758 6.207 1.00 92.94 177 ASN A CA 1
ATOM 1407 C C . ASN A 1 177 ? 14.348 -4.268 5.914 1.00 92.94 177 ASN A C 1
ATOM 1409 O O . ASN A 1 177 ? 14.485 -3.880 4.761 1.00 92.94 177 ASN A O 1
ATOM 1413 N N . GLY A 1 178 ? 14.029 -3.436 6.913 1.00 94.56 178 GLY A N 1
ATOM 1414 C CA . GLY A 1 178 ? 13.556 -2.062 6.710 1.00 94.56 178 GLY A CA 1
ATOM 1415 C C . GLY A 1 178 ? 14.478 -1.194 5.850 1.00 94.56 178 GLY A C 1
ATOM 1416 O O . GLY A 1 178 ? 14.011 -0.562 4.906 1.00 94.56 178 GLY A O 1
ATOM 1417 N N . GLU A 1 179 ? 15.786 -1.218 6.118 1.00 96.19 179 GLU A N 1
ATOM 1418 C CA . GLU A 1 179 ? 16.782 -0.470 5.335 1.00 96.19 179 GLU A CA 1
ATOM 1419 C C . GLU A 1 179 ? 16.850 -0.963 3.883 1.00 96.19 179 GLU A C 1
ATOM 1421 O O . GLU A 1 179 ? 16.722 -0.181 2.944 1.00 96.19 179 GLU A O 1
ATOM 1426 N N . SER A 1 180 ? 16.968 -2.278 3.684 1.00 96.75 180 SER A N 1
ATOM 1427 C CA . SER A 1 180 ? 17.010 -2.869 2.345 1.00 96.75 180 SER A CA 1
ATOM 1428 C C . SER A 1 180 ? 15.707 -2.654 1.570 1.00 96.75 180 SER A C 1
ATOM 1430 O O . SER A 1 180 ? 15.743 -2.414 0.368 1.00 96.75 180 SER A O 1
ATOM 1432 N N . ILE A 1 181 ? 14.555 -2.714 2.246 1.00 97.50 181 ILE A N 1
ATOM 1433 C CA . ILE A 1 181 ? 13.245 -2.413 1.659 1.00 97.50 181 ILE A CA 1
ATOM 1434 C C . ILE A 1 181 ? 13.217 -0.966 1.177 1.00 97.50 181 ILE A C 1
ATOM 1436 O O . ILE A 1 181 ? 12.795 -0.739 0.051 1.00 97.50 181 ILE A O 1
ATOM 1440 N N . ALA A 1 182 ? 13.688 -0.006 1.977 1.00 97.12 182 ALA A N 1
ATOM 1441 C CA . ALA A 1 182 ? 13.716 1.401 1.583 1.00 97.12 182 ALA A CA 1
ATOM 1442 C C . ALA A 1 182 ? 14.609 1.639 0.353 1.00 97.12 182 ALA A C 1
ATOM 1444 O O . ALA A 1 182 ? 14.204 2.336 -0.575 1.00 97.12 182 ALA A O 1
ATOM 1445 N N . ILE A 1 183 ? 15.790 1.014 0.311 1.00 98.19 183 ILE A N 1
ATOM 1446 C CA . ILE A 1 183 ? 16.706 1.101 -0.834 1.00 98.19 183 ILE A CA 1
ATOM 1447 C C . ILE A 1 183 ? 16.067 0.488 -2.092 1.00 98.19 183 ILE A C 1
ATOM 1449 O O . ILE A 1 183 ? 16.010 1.124 -3.143 1.00 98.19 183 ILE A O 1
ATOM 1453 N N . MET A 1 184 ? 15.528 -0.730 -1.992 1.00 98.31 184 MET A N 1
ATOM 1454 C CA . MET A 1 184 ? 14.866 -1.391 -3.121 1.00 98.31 184 MET A CA 1
ATOM 1455 C C . MET A 1 184 ? 13.594 -0.670 -3.576 1.00 98.31 184 MET A C 1
ATOM 1457 O O . MET A 1 184 ? 13.267 -0.714 -4.759 1.00 98.31 184 MET A O 1
ATOM 1461 N N . GLU A 1 185 ? 12.868 -0.025 -2.663 1.00 98.31 185 GLU A N 1
ATOM 1462 C CA . GLU A 1 185 ? 11.685 0.778 -2.974 1.00 98.31 185 GLU A CA 1
ATOM 1463 C C . GLU A 1 185 ? 12.053 1.974 -3.854 1.00 98.31 185 GLU A C 1
ATOM 1465 O O . GLU A 1 185 ? 11.416 2.179 -4.885 1.00 98.31 185 GLU A O 1
ATOM 1470 N N . GLN A 1 186 ? 13.131 2.691 -3.524 1.00 98.19 186 GLN A N 1
ATOM 1471 C CA . GLN A 1 186 ? 13.647 3.777 -4.364 1.00 98.19 186 GLN A CA 1
ATOM 1472 C C . GLN A 1 186 ? 14.030 3.270 -5.760 1.00 98.19 186 GLN A C 1
ATOM 1474 O O . GLN A 1 186 ? 13.616 3.847 -6.764 1.00 98.19 186 GLN A O 1
ATOM 1479 N N . SER A 1 187 ? 14.741 2.144 -5.843 1.00 98.50 187 SER A N 1
ATOM 1480 C CA . SER A 1 187 ? 15.098 1.538 -7.131 1.00 98.50 187 SER A CA 1
ATOM 1481 C C . SER A 1 187 ? 13.873 1.063 -7.922 1.00 98.50 187 SER A C 1
ATOM 1483 O O . SER A 1 187 ? 13.829 1.199 -9.146 1.00 98.50 187 SER A O 1
ATOM 1485 N N . LEU A 1 188 ? 12.847 0.535 -7.247 1.00 98.44 188 LEU A N 1
ATOM 1486 C CA . LEU A 1 188 ? 11.570 0.179 -7.868 1.00 98.44 188 LEU A CA 1
ATOM 1487 C C . LEU A 1 188 ? 10.881 1.423 -8.437 1.00 98.44 188 LEU A C 1
ATOM 1489 O O . LEU A 1 188 ? 10.362 1.376 -9.552 1.00 98.44 188 LEU A O 1
ATOM 1493 N N . HIS A 1 189 ? 10.891 2.532 -7.696 1.00 98.19 189 HIS A N 1
ATOM 1494 C CA . HIS A 1 189 ? 10.338 3.806 -8.150 1.00 98.19 189 HIS A CA 1
ATOM 1495 C C . HIS A 1 189 ? 11.066 4.311 -9.390 1.00 98.19 189 HIS A C 1
ATOM 1497 O O . HIS A 1 189 ? 10.394 4.675 -10.350 1.00 98.19 189 HIS A O 1
ATOM 1503 N N . THR A 1 190 ? 12.400 4.233 -9.434 1.00 98.19 190 THR A N 1
ATOM 1504 C CA . THR A 1 190 ? 13.184 4.546 -10.640 1.00 98.19 190 THR A CA 1
ATOM 1505 C C . THR A 1 190 ? 12.738 3.701 -11.834 1.00 98.19 190 THR A C 1
ATOM 1507 O O . THR A 1 190 ? 12.397 4.254 -12.874 1.00 98.19 190 THR A O 1
ATOM 1510 N N . VAL A 1 191 ? 12.627 2.374 -11.679 1.00 97.50 191 VAL A N 1
ATOM 1511 C CA . VAL A 1 191 ? 12.174 1.476 -12.764 1.00 97.50 191 VAL A CA 1
ATOM 1512 C C . VAL A 1 191 ? 10.771 1.832 -13.271 1.00 97.50 191 VAL A C 1
ATOM 1514 O O . VAL A 1 191 ? 10.497 1.732 -14.471 1.00 97.50 191 VAL A O 1
ATOM 1517 N N . ILE A 1 192 ? 9.862 2.219 -12.372 1.00 97.06 192 ILE A N 1
ATOM 1518 C CA . ILE A 1 192 ? 8.498 2.617 -12.735 1.00 97.06 192 ILE A CA 1
ATOM 1519 C C . ILE A 1 192 ? 8.516 3.961 -13.469 1.00 97.06 192 ILE A C 1
ATOM 1521 O O . ILE A 1 192 ? 7.953 4.067 -14.560 1.00 97.06 192 ILE A O 1
ATOM 1525 N N . LEU A 1 193 ? 9.169 4.974 -12.901 1.00 96.69 193 LEU A N 1
ATOM 1526 C CA . LEU A 1 193 ? 9.200 6.329 -13.446 1.00 96.69 193 LEU A CA 1
ATOM 1527 C C . LEU A 1 193 ? 9.897 6.377 -14.809 1.00 96.69 193 LEU A C 1
ATOM 1529 O 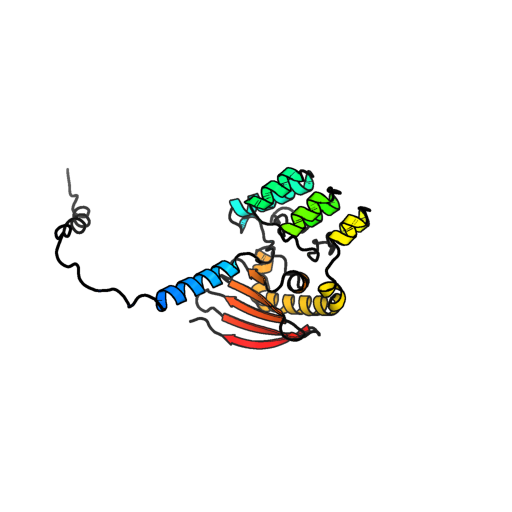O . LEU A 1 193 ? 9.315 6.911 -15.751 1.00 96.69 193 LEU A O 1
ATOM 1533 N N . ASP A 1 194 ? 11.030 5.691 -14.977 1.00 95.62 194 ASP A N 1
ATOM 1534 C CA . ASP A 1 194 ? 11.734 5.575 -16.265 1.00 95.62 194 ASP A CA 1
ATOM 1535 C C . ASP A 1 194 ? 10.825 5.085 -17.403 1.00 95.62 194 ASP A C 1
ATOM 1537 O O . ASP A 1 194 ? 11.080 5.322 -18.587 1.00 95.62 194 ASP A O 1
ATOM 1541 N N . ARG A 1 195 ? 9.758 4.357 -17.058 1.00 92.75 195 ARG A N 1
ATOM 1542 C CA . ARG A 1 195 ? 8.835 3.760 -18.018 1.00 92.75 195 ARG A CA 1
ATOM 1543 C C . ARG A 1 195 ? 7.536 4.541 -18.182 1.00 92.75 195 ARG A C 1
ATOM 1545 O O . ARG A 1 195 ? 7.001 4.556 -19.289 1.00 92.75 195 ARG A O 1
ATOM 1552 N N . VAL A 1 196 ? 6.998 5.119 -17.108 1.00 95.00 196 VAL A N 1
ATOM 1553 C CA . VAL A 1 196 ? 5.637 5.682 -17.088 1.00 95.00 196 VAL A CA 1
ATOM 1554 C C . VAL A 1 196 ? 5.494 6.989 -16.306 1.00 95.00 196 VAL A C 1
ATOM 1556 O O . VAL A 1 196 ? 4.371 7.351 -15.969 1.00 95.00 196 VAL A O 1
ATOM 1559 N N . GLU A 1 197 ? 6.576 7.728 -16.041 1.00 95.56 197 GLU A N 1
ATOM 1560 C CA . GLU A 1 197 ? 6.549 8.983 -15.266 1.00 95.56 197 GLU A CA 1
ATOM 1561 C C . GLU A 1 197 ? 5.393 9.914 -15.662 1.00 95.56 197 GLU A C 1
ATOM 1563 O O . GLU A 1 197 ? 4.616 10.327 -14.806 1.00 95.56 197 GLU A O 1
ATOM 1568 N N . ARG A 1 198 ? 5.209 10.171 -16.965 1.00 94.69 198 ARG A N 1
ATOM 1569 C CA . ARG A 1 198 ? 4.121 11.037 -17.454 1.00 94.69 198 ARG A CA 1
ATOM 1570 C C . ARG A 1 198 ? 2.729 10.527 -17.080 1.00 94.69 198 ARG A C 1
ATOM 1572 O O . ARG A 1 198 ? 1.867 11.326 -16.746 1.00 94.69 198 ARG A O 1
ATOM 1579 N N . LEU A 1 199 ? 2.495 9.214 -17.139 1.00 93.00 199 LEU A N 1
ATOM 1580 C CA . LEU A 1 199 ? 1.203 8.637 -16.751 1.00 93.00 199 LEU A CA 1
ATOM 1581 C C . LEU A 1 199 ? 0.996 8.742 -15.241 1.00 93.00 199 LEU A C 1
ATOM 1583 O O . LEU A 1 199 ? -0.096 9.073 -14.802 1.00 93.00 199 LEU A O 1
ATOM 1587 N N . ILE A 1 200 ? 2.045 8.500 -14.450 1.00 92.88 200 ILE A N 1
ATOM 1588 C CA . ILE A 1 200 ? 1.990 8.637 -12.991 1.00 92.88 200 ILE A CA 1
ATOM 1589 C C . ILE A 1 200 ? 1.631 10.074 -12.600 1.00 92.88 200 ILE A C 1
ATOM 1591 O O . ILE A 1 200 ? 0.714 10.269 -11.805 1.00 92.88 200 ILE A O 1
ATOM 1595 N N . GLN A 1 201 ? 2.292 11.065 -13.205 1.00 91.56 201 GLN A N 1
ATOM 1596 C CA . GLN A 1 201 ? 2.024 12.486 -12.968 1.00 91.56 201 GLN A CA 1
ATOM 1597 C C . GLN A 1 201 ? 0.605 12.878 -13.397 1.00 91.56 201 GLN A C 1
ATOM 1599 O O . GLN A 1 201 ? -0.140 13.419 -12.586 1.00 91.56 201 GLN A O 1
ATOM 1604 N N . ASN A 1 202 ? 0.202 12.537 -14.626 1.00 91.06 202 ASN A N 1
ATOM 1605 C CA . ASN A 1 202 ? -1.130 12.864 -15.148 1.00 91.06 202 ASN A CA 1
ATOM 1606 C C . ASN A 1 202 ? -2.262 12.214 -14.342 1.00 91.06 202 ASN A C 1
ATOM 1608 O O . ASN A 1 202 ? -3.354 12.760 -14.264 1.00 91.06 202 ASN A O 1
ATOM 1612 N N . ASN A 1 203 ? -2.012 11.045 -13.750 1.00 89.50 203 ASN A N 1
ATOM 1613 C CA . ASN A 1 203 ? -3.017 10.324 -12.979 1.00 89.50 203 ASN A CA 1
ATOM 1614 C C . ASN A 1 203 ? -3.010 10.683 -11.485 1.00 89.50 203 ASN A C 1
ATOM 1616 O O . ASN A 1 203 ? -3.801 10.109 -10.730 1.00 89.50 203 ASN A O 1
ATOM 1620 N N . GLY A 1 204 ? -2.087 11.542 -11.032 1.00 87.88 204 GLY A N 1
ATOM 1621 C CA . GLY A 1 204 ? -1.867 11.795 -9.606 1.00 87.88 204 GLY A CA 1
ATOM 1622 C C . GLY A 1 204 ? -1.532 10.517 -8.834 1.00 87.88 204 GLY A C 1
ATOM 1623 O O . GLY A 1 204 ? -1.907 10.372 -7.667 1.00 87.88 204 GLY A O 1
ATOM 1624 N N . GLN A 1 205 ? -0.907 9.546 -9.509 1.00 90.25 2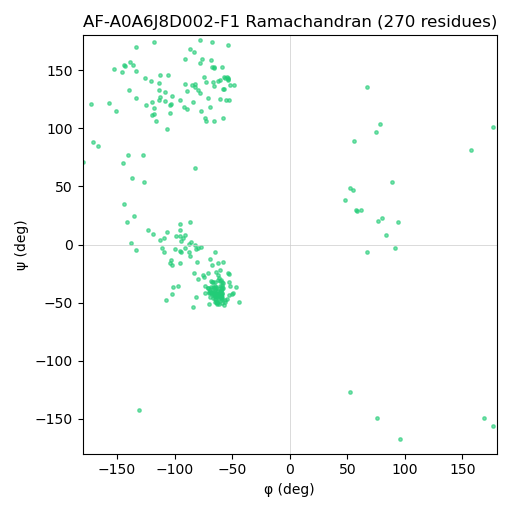05 GLN A N 1
ATOM 1625 C CA . GLN A 1 205 ? -0.771 8.193 -8.998 1.00 90.25 205 GLN A CA 1
ATOM 1626 C C . GLN A 1 205 ? 0.330 8.103 -7.945 1.00 90.25 205 GLN A C 1
ATOM 1628 O O . GLN A 1 205 ? 1.467 8.506 -8.179 1.00 90.25 205 GLN A O 1
ATOM 1633 N N . GLN A 1 206 ? 0.019 7.500 -6.801 1.00 91.38 206 GLN A N 1
ATOM 1634 C CA . GLN A 1 206 ? 1.031 7.211 -5.786 1.00 91.38 206 GLN A CA 1
ATOM 1635 C C . GLN A 1 206 ? 1.836 5.964 -6.143 1.00 91.38 206 GLN A C 1
ATOM 1637 O O . GLN A 1 206 ? 1.264 4.919 -6.463 1.00 91.38 206 GLN A O 1
ATOM 1642 N N . LEU A 1 207 ? 3.162 6.071 -6.034 1.00 94.69 207 LEU A N 1
ATOM 1643 C CA . LEU A 1 207 ? 4.086 4.962 -6.257 1.00 94.69 207 LEU A CA 1
ATOM 1644 C C . LEU A 1 207 ? 3.914 3.857 -5.198 1.00 94.69 207 LEU A C 1
ATOM 1646 O O . LEU A 1 207 ? 3.469 4.124 -4.076 1.00 94.69 207 LEU A O 1
ATOM 1650 N N . PRO A 1 208 ? 4.237 2.596 -5.538 1.00 95.88 208 PRO A N 1
ATOM 1651 C CA . PRO A 1 208 ? 3.985 1.482 -4.644 1.00 95.88 208 PRO A CA 1
ATOM 1652 C C . PRO A 1 208 ? 4.970 1.442 -3.471 1.00 95.88 208 PRO A C 1
ATOM 1654 O O . PRO A 1 208 ? 6.159 1.700 -3.636 1.00 95.88 208 PRO A O 1
ATOM 1657 N N . GLN A 1 209 ? 4.478 1.042 -2.301 1.00 96.62 209 GLN A N 1
ATOM 1658 C CA . GLN A 1 209 ? 5.265 0.823 -1.093 1.00 96.62 209 GLN A CA 1
ATOM 1659 C C . GLN A 1 209 ? 5.705 -0.639 -1.031 1.00 96.62 209 GLN A C 1
ATOM 1661 O O . GLN A 1 209 ? 4.881 -1.558 -0.965 1.00 96.62 209 GLN A O 1
ATOM 1666 N N . LEU A 1 210 ? 7.013 -0.873 -1.042 1.00 96.94 210 LEU A N 1
ATOM 1667 C CA . LEU A 1 210 ? 7.594 -2.204 -1.151 1.00 96.94 210 LEU A CA 1
ATOM 1668 C C . LEU A 1 210 ? 7.404 -3.032 0.121 1.00 96.94 210 LEU A C 1
ATOM 1670 O O . LEU A 1 210 ? 7.334 -4.258 0.045 1.00 96.94 210 LEU A O 1
ATOM 1674 N N . ALA A 1 211 ? 7.238 -2.394 1.281 1.00 97.00 211 ALA A N 1
ATOM 1675 C CA . ALA A 1 211 ? 6.912 -3.090 2.525 1.00 97.00 211 ALA A CA 1
ATOM 1676 C C . ALA A 1 211 ? 5.674 -4.003 2.378 1.00 97.00 211 ALA A C 1
ATOM 1678 O O . ALA A 1 211 ? 5.645 -5.098 2.946 1.00 97.00 211 ALA A O 1
ATOM 1679 N N . PHE A 1 212 ? 4.709 -3.620 1.528 1.00 96.19 212 PHE A N 1
ATOM 1680 C CA . PHE A 1 212 ? 3.520 -4.420 1.227 1.00 96.19 212 PHE A CA 1
ATOM 1681 C C . PHE A 1 212 ? 3.869 -5.797 0.643 1.00 96.19 212 PHE A C 1
ATOM 1683 O O . PHE A 1 212 ? 3.251 -6.794 1.012 1.00 96.19 212 PHE A O 1
ATOM 1690 N N . LEU A 1 213 ? 4.913 -5.894 -0.193 1.00 96.06 213 LEU A N 1
ATOM 1691 C CA . LEU A 1 213 ? 5.416 -7.174 -0.714 1.00 96.06 213 LEU A CA 1
ATOM 1692 C C . LEU A 1 213 ? 5.883 -8.104 0.412 1.00 96.06 213 LEU A C 1
ATOM 1694 O O . LEU A 1 213 ? 5.766 -9.329 0.319 1.00 96.06 213 LEU A O 1
ATOM 1698 N N . TYR A 1 214 ? 6.467 -7.533 1.463 1.00 95.12 214 TYR A N 1
ATOM 1699 C CA . TYR A 1 214 ? 7.023 -8.295 2.574 1.00 95.12 214 TYR A CA 1
ATOM 1700 C C . TYR A 1 214 ? 5.958 -8.763 3.558 1.00 95.12 214 TYR A C 1
ATOM 1702 O O . TYR A 1 214 ? 6.137 -9.839 4.134 1.00 95.12 214 TYR A O 1
ATOM 1710 N N . GLU A 1 215 ? 4.864 -8.011 3.686 1.00 95.31 215 GLU A N 1
ATOM 1711 C CA . GLU A 1 215 ? 3.703 -8.380 4.493 1.00 95.31 215 GLU A CA 1
ATOM 1712 C C . GLU A 1 215 ? 2.725 -9.306 3.749 1.00 95.31 215 GLU A C 1
ATOM 1714 O O . GLU A 1 215 ? 2.361 -10.355 4.276 1.00 95.31 215 GLU A O 1
ATOM 1719 N N . LYS A 1 216 ? 2.269 -8.922 2.550 1.00 94.38 216 LYS A N 1
ATOM 1720 C CA . LYS A 1 216 ? 1.156 -9.580 1.837 1.00 94.38 216 LYS A CA 1
ATOM 1721 C C . LYS A 1 216 ? 1.597 -10.507 0.708 1.00 94.38 216 LYS A C 1
ATOM 1723 O O . LYS A 1 216 ? 0.823 -11.364 0.292 1.00 94.38 216 LYS A O 1
ATOM 1728 N N . GLY A 1 217 ? 2.837 -10.381 0.240 1.00 94.12 217 GLY A N 1
ATOM 1729 C CA . GLY A 1 217 ? 3.357 -11.162 -0.879 1.00 94.12 217 GLY A CA 1
ATOM 1730 C C . GLY A 1 217 ? 3.268 -10.430 -2.223 1.00 94.12 217 GLY A C 1
ATOM 1731 O O . GLY A 1 217 ? 3.110 -9.208 -2.250 1.00 94.12 217 GLY A O 1
ATOM 1732 N N . PRO A 1 218 ? 3.473 -11.151 -3.342 1.00 96.06 218 PRO A N 1
ATOM 1733 C CA . PRO A 1 218 ? 3.522 -10.564 -4.679 1.00 96.06 218 PRO A CA 1
ATOM 1734 C C . PRO A 1 218 ? 2.288 -9.724 -4.994 1.00 96.06 218 PRO A C 1
ATOM 1736 O O . PRO A 1 218 ? 1.177 -10.106 -4.637 1.00 96.06 218 PRO A O 1
ATOM 1739 N N . PHE A 1 219 ? 2.480 -8.618 -5.708 1.00 95.62 219 PHE A N 1
ATOM 1740 C CA . PHE A 1 219 ? 1.381 -7.733 -6.080 1.00 95.62 219 PHE A CA 1
ATOM 1741 C C . PHE A 1 219 ? 1.501 -7.231 -7.517 1.00 95.62 219 PHE A C 1
ATOM 1743 O O . PHE A 1 219 ? 2.590 -7.179 -8.100 1.00 95.62 219 PHE A O 1
ATOM 1750 N N . HIS A 1 220 ? 0.355 -6.837 -8.069 1.00 95.06 220 HIS A N 1
ATOM 1751 C CA . HIS A 1 220 ? 0.267 -6.097 -9.320 1.00 95.06 220 HIS A CA 1
ATOM 1752 C C . HIS A 1 220 ? 0.009 -4.617 -9.030 1.00 95.06 220 HIS A C 1
ATOM 1754 O O . HIS A 1 220 ? -0.919 -4.277 -8.295 1.00 95.06 220 HIS A O 1
ATOM 1760 N N . TYR A 1 221 ? 0.834 -3.752 -9.609 1.00 95.25 221 TYR A N 1
ATOM 1761 C CA . TYR A 1 221 ? 0.674 -2.304 -9.594 1.00 95.25 221 TYR A CA 1
ATOM 1762 C C . TYR A 1 221 ? 0.216 -1.841 -10.978 1.00 95.25 221 TYR A C 1
ATOM 1764 O O . TYR A 1 221 ? 1.015 -1.739 -11.915 1.00 95.25 221 TYR A O 1
ATOM 1772 N N . SER A 1 222 ? -1.092 -1.619 -11.101 1.00 92.81 222 SER A N 1
ATOM 1773 C CA . SER A 1 222 ? -1.739 -1.180 -12.338 1.00 92.81 222 SER A CA 1
ATOM 1774 C C . SER A 1 222 ? -1.420 0.281 -12.629 1.00 92.81 222 SER A C 1
ATOM 1776 O O . SER A 1 222 ? -1.456 1.113 -11.724 1.00 92.81 222 SER A O 1
ATOM 1778 N N . VAL A 1 223 ? -1.185 0.614 -13.898 1.00 91.88 223 VAL A N 1
ATOM 1779 C CA . VAL A 1 223 ? -1.026 2.006 -14.340 1.00 91.88 223 VAL A CA 1
ATOM 1780 C C . VAL A 1 223 ? -2.138 2.320 -15.343 1.00 91.88 223 VAL A C 1
ATOM 1782 O O . VAL A 1 223 ? -2.152 1.737 -16.435 1.00 91.88 223 VAL A O 1
ATOM 1785 N N . PRO A 1 224 ? -3.101 3.200 -15.007 1.00 89.81 224 PRO A N 1
ATOM 1786 C CA . PRO A 1 224 ? -4.150 3.592 -15.939 1.00 89.81 224 PRO A CA 1
ATOM 1787 C C . PRO A 1 224 ? -3.559 4.116 -17.247 1.00 89.81 224 PRO A C 1
ATOM 1789 O O . PRO A 1 224 ? -2.504 4.749 -17.262 1.00 89.81 224 PRO A O 1
ATOM 1792 N N . MET A 1 225 ? -4.236 3.814 -18.357 1.00 88.25 225 MET A N 1
ATOM 1793 C CA . MET A 1 225 ? -3.803 4.106 -19.734 1.00 88.25 225 MET A CA 1
ATOM 1794 C C . MET A 1 225 ? -2.556 3.345 -20.228 1.00 88.25 225 MET A C 1
ATOM 1796 O O . MET A 1 225 ? -2.267 3.386 -21.422 1.00 88.25 225 MET A O 1
ATOM 1800 N N . MET A 1 226 ? -1.860 2.581 -19.375 1.00 87.81 226 MET A N 1
ATOM 1801 C CA . MET A 1 226 ? -0.799 1.652 -19.801 1.00 87.81 226 MET A CA 1
ATOM 1802 C C . MET A 1 226 ? -1.363 0.319 -20.326 1.00 87.81 226 MET A C 1
ATOM 1804 O O . MET A 1 226 ? -0.640 -0.460 -20.944 1.00 87.81 226 MET A O 1
ATOM 1808 N N . TYR A 1 227 ? -2.647 0.021 -20.072 1.00 85.94 227 TYR A N 1
ATOM 1809 C CA . TYR A 1 227 ? -3.266 -1.287 -20.359 1.00 85.94 227 TYR A CA 1
ATOM 1810 C C . TYR A 1 227 ? -2.406 -2.456 -19.841 1.00 85.94 227 TYR A C 1
ATOM 1812 O O . TYR A 1 227 ? -2.229 -3.485 -20.496 1.00 85.94 227 TYR A O 1
ATOM 1820 N N . GLY A 1 228 ? -1.815 -2.249 -18.666 1.00 90.44 228 GLY A N 1
ATOM 1821 C CA . GLY A 1 228 ? -0.810 -3.102 -18.059 1.00 90.44 228 GLY A CA 1
ATOM 1822 C C . GLY A 1 228 ? -0.308 -2.483 -16.759 1.00 90.44 228 GLY A C 1
ATOM 1823 O O . GLY A 1 228 ? -1.003 -1.687 -16.122 1.00 90.44 228 GLY A O 1
ATOM 1824 N N . GLY A 1 229 ? 0.902 -2.852 -16.363 1.00 93.88 229 GLY A N 1
ATOM 1825 C CA . GLY A 1 229 ? 1.466 -2.403 -15.101 1.00 93.88 229 GLY A CA 1
ATOM 1826 C C . GLY A 1 229 ? 2.724 -3.168 -14.738 1.00 93.88 229 GLY A C 1
ATOM 1827 O O . GLY A 1 229 ? 3.466 -3.626 -15.612 1.00 93.88 229 GLY A O 1
ATOM 1828 N N . PHE A 1 230 ? 2.944 -3.309 -13.435 1.00 96.00 230 PHE A N 1
ATOM 1829 C CA . PHE A 1 230 ? 4.146 -3.901 -12.863 1.00 96.00 230 PHE A CA 1
ATOM 1830 C C . PHE A 1 230 ? 3.771 -5.051 -11.931 1.00 96.00 230 PHE A C 1
ATOM 1832 O O . PHE A 1 230 ? 3.074 -4.863 -10.939 1.00 96.00 230 PHE A O 1
ATOM 1839 N N . ASN A 1 231 ? 4.251 -6.250 -12.244 1.00 96.06 231 ASN A N 1
ATOM 1840 C CA . ASN A 1 231 ? 4.210 -7.400 -11.352 1.00 96.06 231 ASN A CA 1
ATOM 1841 C C . ASN A 1 231 ? 5.479 -7.400 -10.506 1.00 96.06 231 ASN A C 1
ATOM 1843 O O . ASN A 1 231 ? 6.580 -7.556 -11.042 1.00 96.06 23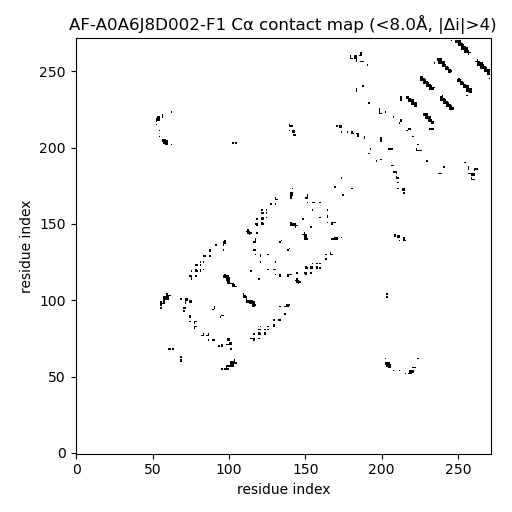1 ASN A O 1
ATOM 1847 N N . VAL A 1 232 ? 5.323 -7.252 -9.195 1.00 97.69 232 VAL A N 1
ATOM 1848 C CA . VAL A 1 232 ? 6.435 -7.196 -8.245 1.00 97.69 232 VAL A CA 1
ATOM 1849 C C . VAL A 1 232 ? 6.393 -8.436 -7.362 1.00 97.69 232 VAL A C 1
ATOM 1851 O O . VAL A 1 232 ? 5.366 -8.754 -6.760 1.00 97.69 232 VAL A O 1
ATOM 1854 N N . LYS A 1 233 ? 7.511 -9.161 -7.282 1.00 97.19 233 LYS A N 1
ATOM 1855 C CA . LYS A 1 233 ? 7.648 -10.348 -6.427 1.00 97.19 233 LYS A CA 1
ATOM 1856 C C . LYS A 1 233 ? 9.044 -10.451 -5.824 1.00 97.19 233 LYS A C 1
ATOM 1858 O O . LYS A 1 233 ? 10.009 -9.979 -6.419 1.00 97.19 233 LYS A O 1
ATOM 1863 N N . LYS A 1 234 ? 9.162 -11.123 -4.675 1.00 96.69 234 LYS A N 1
ATOM 1864 C CA . LYS A 1 234 ? 10.464 -11.463 -4.079 1.00 96.69 234 LYS A CA 1
ATOM 1865 C C . LYS A 1 234 ? 11.246 -12.378 -5.025 1.00 96.69 234 LYS A C 1
ATOM 1867 O O . LYS A 1 234 ? 10.657 -13.257 -5.660 1.00 96.69 234 LYS A O 1
ATOM 1872 N N . TYR A 1 235 ? 12.552 -12.168 -5.123 1.00 96.25 235 TYR A N 1
ATOM 1873 C CA . TYR A 1 235 ? 13.446 -12.972 -5.950 1.00 96.25 235 TYR A CA 1
ATOM 1874 C C . TYR A 1 235 ? 14.843 -12.985 -5.332 1.00 96.25 235 TYR A C 1
ATOM 1876 O O . TYR A 1 235 ? 15.493 -11.946 -5.264 1.00 96.25 235 TYR A O 1
ATOM 1884 N N . ASN A 1 236 ? 15.296 -14.162 -4.891 1.00 93.88 236 ASN A N 1
ATOM 1885 C CA . ASN A 1 236 ? 16.506 -14.315 -4.080 1.00 93.88 236 ASN A CA 1
ATOM 1886 C C . ASN A 1 236 ? 16.474 -13.386 -2.849 1.00 93.88 236 ASN A C 1
ATOM 1888 O O . ASN A 1 236 ? 15.507 -13.411 -2.087 1.00 93.88 236 ASN A O 1
ATOM 1892 N N . ASP A 1 237 ? 17.517 -12.585 -2.660 1.00 92.56 237 ASP A N 1
ATOM 1893 C CA . ASP A 1 237 ? 17.668 -11.575 -1.614 1.00 92.56 237 ASP A CA 1
ATOM 1894 C C . ASP A 1 237 ? 17.081 -10.201 -1.990 1.00 92.56 237 ASP A C 1
ATOM 1896 O O . ASP A 1 237 ? 17.111 -9.285 -1.168 1.00 92.56 237 ASP A O 1
ATOM 1900 N N . GLY A 1 238 ? 16.510 -10.067 -3.190 1.00 96.50 238 GLY A N 1
ATOM 1901 C CA . GLY A 1 238 ? 15.900 -8.840 -3.691 1.00 96.50 238 GLY A CA 1
ATOM 1902 C C . GLY A 1 238 ? 14.505 -9.054 -4.281 1.00 96.50 238 GLY A C 1
ATOM 1903 O O . GLY A 1 238 ? 13.693 -9.845 -3.779 1.00 96.50 238 GLY A O 1
ATOM 1904 N N . ILE A 1 239 ? 14.205 -8.337 -5.365 1.00 98.25 239 ILE A N 1
ATOM 1905 C CA . ILE A 1 239 ? 12.908 -8.377 -6.046 1.00 98.25 239 ILE A CA 1
ATOM 1906 C C . ILE A 1 239 ? 13.053 -8.507 -7.561 1.00 98.25 239 ILE A C 1
ATOM 1908 O O . ILE A 1 239 ? 13.999 -8.017 -8.173 1.00 98.25 239 ILE A O 1
ATOM 1912 N N . LYS A 1 240 ? 12.070 -9.161 -8.183 1.00 98.19 240 LYS A N 1
ATOM 1913 C CA . LYS A 1 240 ? 11.888 -9.190 -9.635 1.00 98.19 240 LYS A CA 1
ATOM 1914 C C . LYS A 1 240 ? 10.667 -8.351 -9.999 1.00 98.19 240 LYS A C 1
ATOM 1916 O O . LYS A 1 240 ? 9.592 -8.535 -9.426 1.00 98.19 240 LYS A O 1
ATOM 1921 N N . VAL A 1 241 ? 10.844 -7.474 -10.981 1.00 97.94 241 VAL A N 1
ATOM 1922 C CA . VAL A 1 241 ? 9.832 -6.549 -11.489 1.00 97.94 241 VAL A CA 1
ATOM 1923 C C . VAL A 1 241 ? 9.600 -6.854 -12.961 1.00 97.94 241 VAL A C 1
ATOM 1925 O O . VAL A 1 241 ? 10.474 -6.622 -13.794 1.00 97.94 241 VAL A O 1
ATOM 1928 N N . HIS A 1 242 ? 8.423 -7.377 -13.282 1.00 96.38 242 HIS A N 1
ATOM 1929 C CA . HIS A 1 242 ? 8.004 -7.600 -14.662 1.00 96.38 242 HIS A CA 1
ATOM 1930 C C . HIS A 1 242 ? 7.008 -6.517 -15.065 1.00 96.38 242 HIS A C 1
ATOM 1932 O O . HIS A 1 242 ? 5.956 -6.379 -14.444 1.00 96.38 242 HIS A O 1
ATOM 1938 N N . SER A 1 243 ? 7.332 -5.756 -16.104 1.00 94.44 243 SER A N 1
ATOM 1939 C CA . SER A 1 243 ? 6.473 -4.696 -16.634 1.00 94.44 243 SER A CA 1
ATOM 1940 C C . SER A 1 243 ? 5.994 -5.047 -18.035 1.00 94.44 243 SER A C 1
ATOM 1942 O O . SER A 1 243 ? 6.789 -5.516 -18.846 1.00 94.44 243 SER A O 1
ATOM 1944 N N . PHE A 1 244 ? 4.728 -4.772 -18.347 1.00 90.31 244 PHE A N 1
ATOM 1945 C CA . PHE A 1 244 ? 4.149 -5.036 -19.668 1.00 90.31 244 PHE A CA 1
ATOM 1946 C C . PHE A 1 244 ? 3.111 -3.975 -20.047 1.00 90.31 244 PHE A C 1
ATOM 1948 O O . PHE A 1 244 ? 2.437 -3.418 -19.182 1.00 90.31 244 PHE A O 1
ATOM 1955 N N . CYS A 1 245 ? 2.993 -3.691 -21.344 1.00 86.31 245 CYS A N 1
ATOM 1956 C CA . CYS A 1 245 ? 2.034 -2.746 -21.918 1.00 86.31 245 CYS A CA 1
ATOM 1957 C C . CYS A 1 245 ? 1.355 -3.403 -23.128 1.00 86.31 245 CYS A C 1
ATOM 1959 O O . CYS A 1 245 ? 2.056 -3.882 -24.017 1.00 86.31 245 CYS A O 1
ATOM 1961 N N . ARG A 1 246 ? 0.014 -3.452 -23.154 1.00 79.50 246 ARG A N 1
ATOM 1962 C CA . ARG A 1 246 ? -0.772 -4.206 -24.159 1.00 79.50 246 ARG A CA 1
ATOM 1963 C C . ARG A 1 246 ? -1.259 -3.377 -25.357 1.00 79.50 246 ARG A C 1
ATOM 1965 O O . ARG A 1 246 ? -2.117 -3.835 -26.105 1.00 79.50 246 ARG A O 1
ATOM 1972 N N . VAL A 1 247 ? -0.757 -2.158 -25.538 1.00 73.56 247 VAL A N 1
ATOM 1973 C CA . VAL A 1 247 ? -1.079 -1.344 -26.725 1.00 73.56 247 VAL A CA 1
ATOM 1974 C C . VAL A 1 247 ? -0.306 -1.840 -27.953 1.00 73.56 247 VAL A C 1
ATOM 1976 O O . VAL A 1 247 ? 0.710 -2.516 -27.811 1.00 73.56 247 VAL A O 1
ATOM 1979 N N . VAL A 1 248 ? -0.774 -1.509 -29.162 1.00 62.97 248 VAL A N 1
ATOM 1980 C CA . VAL A 1 248 ? -0.078 -1.844 -30.420 1.00 62.97 248 VAL A CA 1
ATOM 1981 C C . VAL A 1 248 ? 1.352 -1.296 -30.375 1.00 62.97 248 VAL A C 1
ATOM 1983 O O . VAL A 1 248 ? 1.547 -0.105 -30.137 1.00 62.97 248 VAL A O 1
ATOM 1986 N N . GLY A 1 249 ? 2.344 -2.169 -30.582 1.00 65.25 249 GLY A N 1
ATOM 1987 C CA . GLY A 1 249 ? 3.761 -1.841 -30.379 1.00 65.25 249 GLY A CA 1
ATOM 1988 C C . GLY A 1 249 ? 4.211 -1.896 -28.914 1.00 65.25 249 GLY A C 1
ATOM 1989 O O . GLY A 1 249 ? 5.175 -1.224 -28.548 1.00 65.25 249 GLY A O 1
ATOM 1990 N N . GLY A 1 250 ? 3.497 -2.650 -28.072 1.00 73.25 250 GLY A N 1
ATOM 1991 C CA . GLY A 1 250 ? 3.776 -2.811 -26.652 1.00 73.25 250 GLY A CA 1
ATOM 1992 C C . GLY A 1 250 ? 5.210 -3.258 -26.360 1.00 73.25 250 GLY A C 1
ATOM 1993 O O . GLY A 1 250 ? 6.000 -3.590 -27.239 1.00 73.25 250 GLY A O 1
ATOM 1994 N N . SER A 1 251 ? 5.579 -3.264 -25.086 1.00 84.25 251 SER A N 1
ATOM 1995 C CA . SER A 1 251 ? 6.870 -3.810 -24.666 1.00 84.25 251 SER A CA 1
ATOM 1996 C C . SER A 1 251 ? 6.731 -4.510 -23.333 1.00 84.25 251 SER A C 1
ATOM 1998 O O . SER A 1 251 ? 5.887 -4.146 -22.508 1.00 84.25 251 SER A O 1
ATOM 2000 N N . GLU A 1 252 ? 7.610 -5.472 -23.114 1.00 92.19 252 GLU A N 1
ATOM 2001 C CA . GLU A 1 252 ? 7.803 -6.153 -21.848 1.00 92.19 252 GLU A CA 1
ATOM 2002 C C . GLU A 1 252 ? 9.243 -5.941 -21.384 1.00 92.19 252 GLU A C 1
ATOM 2004 O O . GLU A 1 252 ? 10.175 -5.932 -22.195 1.00 92.19 252 GLU A O 1
ATOM 2009 N N . LYS A 1 253 ? 9.436 -5.732 -20.082 1.00 94.62 253 LYS A N 1
ATOM 2010 C CA . LYS A 1 253 ? 10.768 -5.646 -19.473 1.00 94.62 253 LYS A CA 1
ATOM 2011 C C . LYS A 1 253 ? 10.784 -6.359 -18.132 1.00 94.62 253 LYS A C 1
ATOM 2013 O O . LYS A 1 253 ? 9.928 -6.082 -17.289 1.00 94.62 253 LYS A O 1
ATOM 2018 N N . ASP A 1 254 ? 11.803 -7.185 -17.933 1.00 96.19 254 ASP A N 1
ATOM 2019 C CA . ASP A 1 254 ? 12.129 -7.827 -16.664 1.00 96.19 254 ASP A CA 1
ATOM 2020 C C . ASP A 1 254 ? 13.327 -7.136 -16.024 1.00 96.19 254 ASP A C 1
ATOM 2022 O O . ASP A 1 254 ? 14.425 -7.155 -16.580 1.00 96.19 254 ASP A O 1
ATOM 2026 N N . HIS A 1 255 ? 13.134 -6.600 -14.824 1.00 97.88 255 HIS A N 1
ATOM 2027 C CA . HIS A 1 255 ? 14.213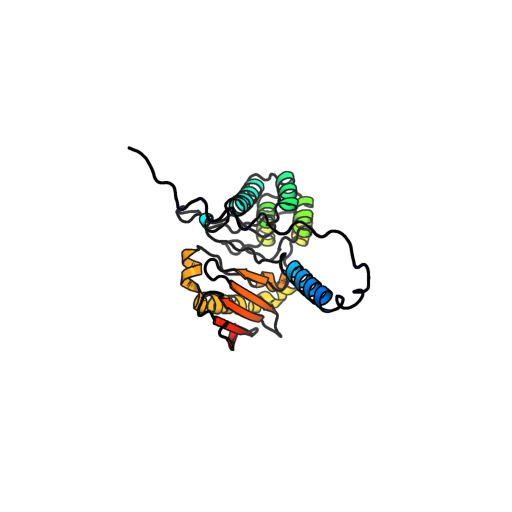 -6.090 -13.989 1.00 97.88 255 HIS A CA 1
ATOM 2028 C C . HIS A 1 255 ? 14.373 -6.965 -12.750 1.00 97.88 255 HIS A C 1
ATOM 2030 O O . HIS A 1 255 ? 13.396 -7.484 -12.203 1.00 97.88 255 HIS A O 1
ATOM 2036 N N . VAL A 1 256 ? 15.611 -7.109 -12.297 1.00 98.31 256 VAL A N 1
ATOM 2037 C CA . VAL A 1 256 ? 15.942 -7.609 -10.964 1.00 98.31 256 VAL A CA 1
ATOM 2038 C C . VAL A 1 256 ? 16.582 -6.465 -10.197 1.00 98.31 256 VAL A C 1
ATOM 2040 O O . VAL A 1 256 ? 17.442 -5.771 -10.734 1.00 98.31 256 VAL A O 1
ATOM 2043 N N . ILE A 1 257 ? 16.126 -6.265 -8.967 1.00 98.38 257 ILE A N 1
ATOM 2044 C CA . ILE A 1 257 ? 16.666 -5.284 -8.032 1.00 98.38 257 ILE A CA 1
ATOM 2045 C C . ILE A 1 257 ? 17.196 -6.078 -6.846 1.00 98.38 257 ILE A C 1
ATOM 2047 O O . ILE A 1 257 ? 16.427 -6.801 -6.212 1.00 98.38 257 ILE A O 1
ATOM 2051 N N . ASP A 1 258 ? 18.499 -6.005 -6.594 1.00 97.94 258 ASP A N 1
ATOM 2052 C CA . ASP A 1 258 ? 19.116 -6.703 -5.463 1.00 97.94 258 ASP A CA 1
ATOM 2053 C C . ASP A 1 258 ? 18.879 -5.972 -4.130 1.00 97.94 258 ASP A C 1
ATOM 2055 O O . ASP A 1 258 ? 18.327 -4.870 -4.088 1.00 97.94 258 ASP A O 1
ATOM 2059 N N . ARG A 1 259 ? 19.325 -6.572 -3.021 1.00 96.81 259 ARG A N 1
ATOM 2060 C CA . ARG A 1 259 ? 19.159 -6.014 -1.669 1.00 96.81 259 ARG A CA 1
ATOM 2061 C C . ARG A 1 259 ? 19.824 -4.641 -1.468 1.00 96.81 259 ARG A C 1
ATOM 2063 O O . ARG A 1 259 ? 19.433 -3.909 -0.560 1.00 96.81 259 ARG A O 1
ATOM 2070 N N . ASN A 1 260 ? 20.807 -4.301 -2.301 1.00 97.12 260 ASN A N 1
ATOM 2071 C CA . ASN A 1 260 ? 21.540 -3.035 -2.273 1.00 97.12 260 ASN A CA 1
ATOM 2072 C C . ASN A 1 260 ? 20.946 -2.001 -3.245 1.00 97.12 260 ASN A C 1
ATOM 2074 O O . ASN A 1 260 ? 21.498 -0.913 -3.387 1.00 97.12 260 ASN A O 1
ATOM 2078 N N . GLY A 1 261 ? 19.840 -2.331 -3.920 1.00 96.62 261 GLY A N 1
ATOM 2079 C CA . GLY A 1 261 ? 19.160 -1.448 -4.861 1.00 96.62 261 GLY A CA 1
ATOM 2080 C C . GLY A 1 261 ? 19.746 -1.448 -6.270 1.00 96.62 261 GLY A C 1
ATOM 2081 O O . GLY A 1 261 ? 19.312 -0.635 -7.088 1.00 96.62 261 GLY A O 1
ATOM 2082 N N . ASN A 1 262 ? 20.688 -2.336 -6.603 1.00 98.12 262 ASN A N 1
ATOM 2083 C CA . ASN A 1 262 ? 21.242 -2.386 -7.955 1.00 98.12 262 ASN A CA 1
ATOM 2084 C C . ASN A 1 262 ? 20.203 -2.943 -8.929 1.00 98.12 262 ASN A C 1
ATOM 2086 O O . ASN A 1 262 ? 19.682 -4.043 -8.740 1.00 98.12 262 ASN A O 1
ATOM 2090 N N . ILE A 1 263 ? 19.933 -2.194 -9.998 1.00 98.25 263 ILE A N 1
ATOM 2091 C CA . ILE A 1 263 ? 18.947 -2.548 -11.020 1.00 98.25 263 ILE A CA 1
ATOM 2092 C C . ILE A 1 263 ? 19.655 -3.253 -12.180 1.00 98.25 263 ILE A C 1
ATOM 2094 O O . ILE A 1 263 ? 20.551 -2.694 -12.807 1.00 98.25 263 ILE A O 1
ATOM 2098 N N . THR A 1 264 ? 19.212 -4.463 -12.515 1.00 97.69 264 THR A N 1
ATOM 2099 C CA . THR A 1 264 ? 19.670 -5.211 -13.694 1.00 97.69 264 THR A CA 1
ATOM 2100 C C . THR A 1 264 ? 18.495 -5.496 -14.621 1.00 97.69 264 THR A C 1
ATOM 2102 O O . THR A 1 264 ? 17.527 -6.144 -14.220 1.00 97.69 264 THR A O 1
ATOM 2105 N N . LEU A 1 265 ? 18.580 -5.051 -15.876 1.00 96.50 265 LEU A N 1
ATOM 2106 C CA . LEU A 1 265 ? 17.645 -5.449 -16.929 1.00 96.50 265 LEU A CA 1
ATOM 2107 C C . LEU A 1 265 ? 18.003 -6.862 -17.404 1.00 96.50 265 LEU A C 1
ATOM 2109 O O . LEU A 1 265 ? 19.078 -7.082 -17.955 1.00 96.50 265 LEU A O 1
ATOM 2113 N N . VAL A 1 266 ? 17.104 -7.817 -17.179 1.00 95.44 266 VAL A N 1
ATOM 2114 C CA . VAL A 1 266 ? 17.349 -9.246 -17.439 1.00 95.44 266 VAL A CA 1
ATOM 2115 C C . VAL A 1 266 ? 16.784 -9.683 -18.784 1.00 95.44 266 VAL A C 1
ATOM 2117 O O . VAL A 1 266 ? 17.373 -10.525 -19.456 1.00 95.44 266 VAL A O 1
ATOM 2120 N N . ALA A 1 267 ? 15.645 -9.124 -19.187 1.00 90.62 267 ALA A N 1
ATOM 2121 C CA . ALA A 1 267 ? 15.039 -9.428 -20.474 1.00 90.62 267 ALA A CA 1
ATOM 2122 C C . ALA A 1 267 ? 14.194 -8.261 -20.981 1.00 90.62 267 ALA A C 1
ATOM 2124 O O . ALA A 1 267 ? 13.600 -7.508 -20.203 1.00 90.62 267 ALA A O 1
ATOM 2125 N N . THR A 1 268 ? 14.108 -8.155 -22.302 1.00 88.88 268 THR A N 1
ATOM 2126 C CA . THR A 1 268 ? 13.149 -7.308 -23.006 1.00 88.88 268 THR A CA 1
ATOM 2127 C C . THR A 1 268 ? 12.377 -8.158 -24.005 1.00 88.88 268 THR A C 1
ATOM 2129 O O . THR A 1 268 ? 12.924 -9.080 -24.608 1.00 88.88 268 THR A O 1
ATOM 2132 N N . GLY A 1 269 ? 11.092 -7.858 -24.162 1.00 79.88 269 GLY A N 1
ATOM 2133 C CA . GLY A 1 269 ? 10.211 -8.521 -25.114 1.00 79.88 269 GLY A CA 1
ATOM 2134 C C . GLY A 1 269 ? 9.341 -7.510 -25.848 1.00 79.88 269 GLY A C 1
ATOM 2135 O O . GLY A 1 269 ? 9.063 -6.424 -25.334 1.00 79.88 269 GLY A O 1
ATOM 2136 N N . TYR A 1 270 ? 8.903 -7.876 -27.048 1.00 66.50 270 TYR A N 1
ATOM 2137 C CA . TYR A 1 270 ? 7.809 -7.207 -27.743 1.00 66.50 270 TYR A CA 1
ATOM 2138 C C . TYR A 1 270 ? 6.611 -8.164 -27.716 1.00 66.50 270 TYR A C 1
ATOM 2140 O O . TYR A 1 270 ? 6.769 -9.312 -28.140 1.00 66.50 270 TYR A O 1
ATOM 2148 N N . PRO A 1 271 ? 5.443 -7.753 -27.195 1.00 56.88 271 PRO A N 1
ATOM 2149 C CA . PRO A 1 271 ? 4.221 -8.494 -27.410 1.00 56.88 271 PRO A CA 1
ATOM 2150 C C . PRO A 1 271 ? 3.865 -8.421 -28.903 1.00 56.88 271 PRO A C 1
ATOM 2152 O O . PRO A 1 271 ? 4.072 -7.393 -29.549 1.00 56.88 271 PRO A O 1
ATOM 2155 N N . PHE A 1 272 ? 3.404 -9.565 -29.406 1.00 51.22 272 PHE A N 1
ATOM 2156 C CA . PHE A 1 272 ? 3.030 -9.874 -30.788 1.00 51.22 272 PHE A CA 1
ATOM 2157 C C . PHE A 1 272 ? 2.234 -8.782 -31.513 1.00 51.22 272 PHE A C 1
ATOM 2159 O O . PHE A 1 272 ? 1.301 -8.216 -30.897 1.00 51.22 272 PHE A O 1
#

pLDDT: mean 82.09, std 22.28, range [31.28, 98.56]

Foldseek 3Di:
DDDDDDPPPPPPPPPPPDDDDDDDDDDDDDDDPDPVVVVVVVVVVVVVVQPPFAFAKAFALVLDDVLLLVLQVVLAVCLQVVVLVVNLVSCVPNPQLQYHHHAHPPDPPRPTQSQGSLLSCLQVVHDQVSLVSSVVSPHALCDATPVRDGSLNSNVVVVHDPVSSVSSPQDPQCVVLVVLQVLQQVLQVVVQCVPQVVQCVVGVIDRGRSSCCRGPNWHFDDGPPQCWGWTWGDDDQWIWIWTWGDDDQIKIWIWTQHSNRDIDTDDIDTDD

Secondary structure (DSSP, 8-state):
------SSSSSTTSTTS-------------SS-SSHHHHHHHHHHHHHTTSS-B------GGGS-HHHHHHHHHHHHHHHTT-HHHHHHHHHHH--TT--PPP-TT-TT-------HHHHHHHTT--HHHHHHHHHTT--SS-B-TTS-BHHHHHHHTT--HHHHHHHPPPHHHHTTHHHHHHHHHHHHHHHHHHHHHHHHHTTPPPPPTHHHHHH--EEEEETTTTEEEEEEEETTEEEEEEEE-STT--EEEEEE-TT--EEEEEEE---

Mean predicted aligned error: 11.39 Å

InterPro domains:
  IPR036770 Ankyrin repeat-containing domain superfamily [G3DSA:1.25.40.20] (80-219)
  IPR036770 Ankyrin repeat-containing domain superfamily [SSF48403] (115-168)

Nearest PDB structures (foldseek):
  6r87-assembly1_R  TM=6.469E-01  e=4.812E-01  Saccharomyces cerevisiae
  3rpx-assembly1_C  TM=7.657E-01  e=9.627E+00  Homo sapiens
  5ca3-assembly1_A  TM=6.268E-01  e=7.257E+00  Escherichia coli K-12
  7snx-assembly1_A  TM=4.091E-01  e=4.363E+00  Oplophorus gracilirostris
  7te3-assembly1_A  TM=4.086E-01  e=5.788E+00  Homo sapiens

Radius of gyration: 25.62 Å; Cα contacts (8 Å, |Δi|>4): 401; chains: 1; bounding box: 67×65×79 Å

Organism: Mytilus coruscus (NCBI:txid42192)